Protein AF-A0A8A1LE94-F1 (afdb_monomer_lite)

Secondary structure (DSSP, 8-state):
-------PPPP--HHHHHHHHHHHSEEEE-S--HHHHHHHHHHHHHHT-EEEEETTTTEEEEE---HHHHHHHHHHHHHHHHHHHHHT--TTTEEEESSPPB----GGGTT-EE--SEEEEETT-SS-SEEEEEESSS-HHHHHHHHHHHHHHTTTSS-EEEEEEEPPPPTT-SS---EEEEEEETT--EEEEE----

Foldseek 3Di:
DDDDDDPDPDQPPVVVVVVCCVVPQKDKDFPDDPVNVVVVVVVCVVQVWWWKADPVRRMIMIGDDDPVLVVVQVVVQVVVVVVCVVVVDDCQQKHKDAQDWDQQFDDNRHRITGTASMFMCGHNDPGGQEGEHEDEPDDVVVLVVVQCCVCVGNVRSHQKYKYWYFYDDDPPDPDRQFIKIWIDGSVGIDTDTDGDDD

Radius of gyration: 18.94 Å; chains: 1; bounding box: 47×60×53 Å

Organism: Ajellomyces capsulatus (strain H88) (NCBI:txid544711)

Sequence (198 aa):
MMSSTSENPSPINIKQLMDLLHKEKIVKYHNISESTVKEFLELSDCKNLKLSYNPQTKTVKIVIPTWIHSGCLNWIQDWIAGFRGLEQWNQRTISAAGEGELKVFAGEYANRIVMPDCAIFVSTLEYPTIAMEIAYTETYEDLKKHARLLLEGTAGMISIAILVKIVPLRSDESHIQSAVTGVLPINGLSTILIQFTN

pLDDT: mean 79.53, std 15.89, range [29.66, 93.94]

Structure (mmCIF, N/CA/C/O backbone):
data_AF-A0A8A1LE94-F1
#
_entry.id   AF-A0A8A1LE94-F1
#
loop_
_atom_site.group_PDB
_atom_site.id
_atom_site.type_symbol
_atom_site.label_atom_id
_atom_site.label_alt_id
_atom_site.label_comp_id
_atom_site.label_asym_id
_atom_site.label_entity_id
_atom_site.label_seq_id
_atom_site.pdbx_PDB_ins_code
_atom_site.Cartn_x
_atom_site.Cartn_y
_atom_site.Cartn_z
_atom_site.occupancy
_atom_site.B_iso_or_equiv
_atom_site.auth_seq_id
_atom_site.auth_comp_id
_atom_site.auth_asym_id
_atom_site.auth_atom_id
_atom_site.pdbx_PDB_model_num
ATOM 1 N N . MET A 1 1 ? -24.784 28.502 33.594 1.00 40.09 1 MET A N 1
ATOM 2 C CA . MET A 1 1 ? -23.903 28.270 32.432 1.00 40.09 1 MET A CA 1
ATOM 3 C C . MET A 1 1 ? -22.681 27.530 32.935 1.00 40.09 1 MET A C 1
ATOM 5 O O . MET A 1 1 ? -21.833 28.143 33.566 1.00 40.09 1 MET A O 1
ATOM 9 N N . MET A 1 2 ? -22.656 26.209 32.771 1.00 29.66 2 MET A N 1
ATOM 10 C CA . MET A 1 2 ? -21.511 25.378 33.131 1.00 29.66 2 MET A CA 1
ATOM 11 C C . MET A 1 2 ? -20.923 24.806 31.849 1.00 29.66 2 MET A C 1
ATOM 13 O O . MET A 1 2 ? -21.636 24.237 31.028 1.00 29.66 2 MET A O 1
ATOM 17 N N . SER A 1 3 ? -19.632 25.077 31.698 1.00 34.66 3 SER A N 1
ATOM 18 C CA . SER A 1 3 ? -18.739 24.651 30.632 1.00 34.66 3 SER A CA 1
ATOM 19 C C . SER A 1 3 ? -18.849 23.146 30.386 1.00 34.66 3 SER A C 1
ATOM 21 O O . SER A 1 3 ? -18.536 22.351 31.270 1.00 34.66 3 SER A O 1
ATOM 23 N N . SER A 1 4 ? -19.291 22.761 29.188 1.00 33.06 4 SER A N 1
ATOM 24 C CA . SER A 1 4 ? -19.126 21.405 28.674 1.00 33.06 4 SER A CA 1
ATOM 25 C C . SER A 1 4 ? -17.687 21.270 28.186 1.00 33.06 4 SER A C 1
ATOM 27 O O . SER A 1 4 ? -17.338 21.729 27.096 1.00 33.06 4 SER A O 1
ATOM 29 N N . THR A 1 5 ? -16.840 20.679 29.020 1.00 36.44 5 THR A N 1
ATOM 30 C CA . THR A 1 5 ? -15.497 20.256 28.634 1.00 36.44 5 THR A CA 1
ATOM 31 C C . THR A 1 5 ? -15.598 19.271 27.477 1.00 36.44 5 THR A C 1
ATOM 33 O O . THR A 1 5 ? -16.076 18.152 27.634 1.00 36.44 5 THR A O 1
ATOM 36 N N . SER A 1 6 ? -15.161 19.738 26.311 1.00 37.56 6 SER A N 1
ATOM 37 C CA . SER A 1 6 ? -14.775 18.934 25.159 1.00 37.56 6 SER A CA 1
ATOM 38 C C . SER A 1 6 ? -13.757 17.892 25.615 1.00 37.56 6 SER A C 1
ATOM 40 O O . SER A 1 6 ? -12.598 18.228 25.865 1.00 37.56 6 SER A O 1
ATOM 42 N N . GLU A 1 7 ? -14.190 16.642 25.751 1.00 35.62 7 GLU A N 1
ATOM 43 C CA . GLU A 1 7 ? -13.292 15.499 25.868 1.00 35.62 7 GLU A CA 1
ATOM 44 C C . GLU A 1 7 ? -12.499 15.388 24.561 1.00 35.62 7 GLU A C 1
ATOM 46 O O . GLU A 1 7 ? -12.948 14.816 23.570 1.00 35.62 7 GLU A O 1
ATOM 51 N N . ASN A 1 8 ? -11.312 15.995 24.547 1.00 34.53 8 ASN A N 1
ATOM 52 C CA . ASN A 1 8 ? -10.282 15.639 23.585 1.00 34.53 8 ASN A CA 1
ATOM 53 C C . ASN A 1 8 ? -10.009 14.134 23.738 1.00 34.53 8 ASN A C 1
ATOM 55 O O . ASN A 1 8 ? -9.761 13.693 24.867 1.00 34.53 8 ASN A O 1
ATOM 59 N N . PRO A 1 9 ? -10.023 13.339 22.653 1.00 41.38 9 PRO A N 1
ATOM 60 C CA . PRO A 1 9 ? -9.585 11.957 22.728 1.00 41.38 9 PRO A CA 1
ATOM 61 C C . PRO A 1 9 ? -8.153 11.931 23.264 1.00 41.38 9 PRO A C 1
ATOM 63 O O . PRO A 1 9 ? -7.288 12.667 22.790 1.00 41.38 9 PRO A O 1
ATOM 66 N N . SER A 1 10 ? -7.941 11.120 24.297 1.00 43.44 10 SER A N 1
ATOM 67 C CA . SER A 1 10 ? -6.645 10.874 24.933 1.00 43.44 10 SER A CA 1
ATOM 68 C C . SER A 1 10 ? -5.556 10.579 23.884 1.00 43.44 10 SER A C 1
ATOM 70 O O . SER A 1 10 ? -5.869 9.913 22.892 1.00 43.44 10 SER A O 1
ATOM 72 N N . PRO A 1 11 ? -4.296 11.025 24.081 1.00 55.31 11 PRO A N 1
ATOM 73 C CA . PRO A 1 11 ? -3.197 10.653 23.196 1.00 55.31 11 PRO A CA 1
ATOM 74 C C . PRO A 1 11 ? -3.141 9.131 23.094 1.00 55.31 11 PRO A C 1
ATOM 76 O O . PRO A 1 11 ? -3.187 8.431 24.110 1.00 55.31 11 PRO A O 1
ATOM 79 N N . ILE A 1 12 ? -3.095 8.625 21.861 1.00 64.06 12 ILE A N 1
ATOM 80 C CA . ILE A 1 12 ? -3.060 7.196 21.551 1.00 64.06 12 ILE A CA 1
ATOM 81 C C . ILE A 1 12 ? -2.054 6.512 22.479 1.00 64.06 12 ILE A C 1
ATOM 83 O O . ILE A 1 12 ? -0.852 6.781 22.437 1.00 64.06 12 ILE A O 1
ATOM 87 N N . ASN A 1 13 ? -2.530 5.594 23.318 1.00 76.12 13 ASN A N 1
ATOM 88 C CA . ASN A 1 13 ? -1.639 4.767 24.111 1.00 76.12 13 ASN A CA 1
ATOM 89 C C . ASN A 1 13 ? -0.949 3.779 23.162 1.00 76.12 13 ASN A C 1
ATOM 91 O O . ASN A 1 13 ? -1.477 2.706 22.870 1.00 76.12 13 ASN A O 1
ATOM 95 N N . ILE A 1 14 ? 0.233 4.158 22.667 1.00 75.31 14 ILE A N 1
ATOM 96 C CA . ILE A 1 14 ? 1.043 3.366 21.729 1.00 75.31 14 ILE A CA 1
ATOM 97 C C . ILE A 1 14 ? 1.201 1.930 22.233 1.00 75.31 14 ILE A C 1
ATOM 99 O O . ILE A 1 14 ? 1.133 0.994 21.444 1.00 75.31 14 ILE A O 1
ATOM 103 N N . LYS A 1 15 ? 1.347 1.730 23.549 1.00 80.06 15 LYS A N 1
ATOM 104 C CA . LYS A 1 15 ? 1.449 0.392 24.137 1.00 80.06 15 LYS A CA 1
ATOM 105 C C . LYS A 1 15 ? 0.174 -0.421 23.910 1.00 80.06 15 LYS A C 1
ATOM 107 O O . LYS A 1 15 ? 0.271 -1.553 23.462 1.00 80.06 15 LYS A O 1
ATOM 112 N N . GLN A 1 16 ? -1.005 0.160 24.138 1.00 82.94 16 GLN A N 1
ATOM 113 C CA . GLN A 1 16 ? -2.280 -0.514 23.862 1.00 82.94 16 GLN A CA 1
ATOM 114 C C . GLN A 1 16 ? -2.454 -0.831 22.375 1.00 82.94 16 GLN A C 1
ATOM 116 O O . GLN A 1 16 ? -2.879 -1.933 22.042 1.00 82.94 16 GLN A O 1
ATOM 121 N N . LEU A 1 17 ? -2.103 0.101 21.482 1.00 82.69 17 LEU A N 1
ATOM 122 C CA . LEU A 1 17 ? -2.150 -0.147 20.039 1.00 82.69 17 LEU A CA 1
ATOM 123 C C . LEU A 1 17 ? -1.222 -1.301 19.648 1.00 82.69 17 LEU A C 1
ATOM 125 O O . LEU A 1 17 ? -1.643 -2.211 18.940 1.00 82.69 17 LEU A O 1
ATOM 129 N N . MET A 1 18 ? 0.022 -1.294 20.128 1.00 83.62 18 MET A N 1
ATOM 130 C CA . MET A 1 18 ? 0.962 -2.377 19.850 1.00 83.62 18 MET A CA 1
ATOM 131 C C . MET A 1 18 ? 0.467 -3.698 20.443 1.00 83.62 18 MET A C 1
ATOM 133 O O . MET A 1 18 ? 0.522 -4.710 19.755 1.00 83.62 18 MET A O 1
ATOM 137 N N . ASP A 1 19 ? -0.065 -3.715 21.665 1.00 84.38 19 ASP A N 1
ATOM 138 C CA . ASP A 1 19 ? -0.629 -4.921 22.286 1.00 84.38 19 ASP A CA 1
ATOM 139 C C . ASP A 1 19 ? -1.803 -5.489 21.468 1.00 84.38 19 ASP A C 1
ATOM 141 O O . ASP A 1 19 ? -1.924 -6.706 21.320 1.00 84.38 19 ASP A O 1
ATOM 145 N N . LEU A 1 20 ? -2.657 -4.622 20.911 1.00 81.38 20 LEU A N 1
ATOM 146 C CA . LEU A 1 20 ? -3.747 -5.017 20.014 1.00 81.38 20 LEU A CA 1
ATOM 147 C C . LEU A 1 20 ? -3.214 -5.551 18.690 1.00 81.38 20 LEU A C 1
ATOM 149 O O . LEU A 1 20 ? -3.620 -6.625 18.256 1.00 81.38 20 LEU A O 1
ATOM 153 N N . LEU A 1 21 ? -2.265 -4.855 18.069 1.00 80.38 21 LEU A N 1
ATOM 154 C CA . LEU A 1 21 ? -1.684 -5.283 16.803 1.00 80.38 21 LEU A CA 1
ATOM 155 C C . LEU A 1 21 ? -0.940 -6.623 16.930 1.00 80.38 21 LEU A C 1
ATOM 157 O O . LEU A 1 21 ? -1.035 -7.450 16.028 1.00 80.38 21 LEU A O 1
ATOM 161 N N . HIS A 1 22 ? -0.268 -6.896 18.053 1.00 80.00 22 HIS A N 1
ATOM 162 C CA . HIS A 1 22 ? 0.343 -8.209 18.301 1.00 80.00 22 HIS A CA 1
ATOM 163 C C . HIS A 1 22 ? -0.696 -9.337 18.394 1.00 80.00 22 HIS A C 1
ATOM 165 O O . HIS A 1 22 ? -0.392 -10.476 18.041 1.00 80.00 22 HIS A O 1
ATOM 171 N N . LYS A 1 23 ? -1.913 -9.037 18.862 1.00 75.38 23 LYS A N 1
ATOM 172 C CA . LYS A 1 23 ? -3.002 -10.016 18.988 1.00 75.38 23 LYS A CA 1
ATOM 173 C C . LYS A 1 23 ? -3.781 -10.194 17.688 1.00 75.38 23 LYS A C 1
ATOM 175 O O . LYS A 1 23 ? -4.071 -11.320 17.299 1.00 75.38 23 LYS A O 1
ATOM 180 N N . GLU A 1 24 ? -4.122 -9.092 17.029 1.00 70.69 24 GLU A N 1
ATOM 181 C CA . GLU A 1 24 ? -5.103 -9.060 15.940 1.00 70.69 24 GLU A CA 1
ATOM 182 C C . GLU A 1 24 ? -4.468 -8.894 14.554 1.00 70.69 24 GLU A C 1
ATOM 184 O O . GLU A 1 24 ? -5.140 -9.126 13.550 1.00 70.69 24 GLU A O 1
ATOM 189 N N . LYS A 1 25 ? -3.181 -8.519 14.473 1.00 79.69 25 LYS A N 1
ATOM 190 C CA . LYS A 1 25 ? -2.407 -8.164 13.258 1.00 79.69 25 LYS A CA 1
ATOM 191 C C . LYS A 1 25 ? -2.941 -6.965 12.468 1.00 79.69 25 LYS A C 1
ATOM 193 O O . LYS A 1 25 ? -2.163 -6.266 11.824 1.00 79.69 25 LYS A O 1
ATOM 198 N N . ILE A 1 26 ? -4.244 -6.716 12.530 1.00 84.31 26 ILE A N 1
ATOM 199 C CA . ILE A 1 26 ? -4.969 -5.652 11.848 1.00 84.31 26 ILE A CA 1
ATOM 200 C C . ILE A 1 26 ? -5.872 -4.979 12.874 1.00 84.31 26 ILE A C 1
ATOM 202 O O . ILE A 1 26 ? -6.734 -5.629 13.453 1.00 84.31 26 ILE A O 1
ATOM 206 N N . VAL A 1 27 ? -5.732 -3.667 13.036 1.00 87.75 27 VAL A N 1
ATOM 207 C CA . VAL A 1 27 ? -6.606 -2.864 13.896 1.00 87.75 27 VAL A CA 1
ATOM 208 C C . VAL A 1 27 ? -7.300 -1.803 13.048 1.00 87.75 27 VAL A C 1
ATOM 210 O O . VAL A 1 27 ? -6.687 -1.174 12.182 1.00 87.75 27 VAL A O 1
ATOM 213 N N . LYS A 1 28 ? -8.604 -1.613 13.275 1.00 90.44 28 LYS A N 1
ATOM 214 C CA . LYS A 1 28 ? -9.414 -0.594 12.598 1.00 90.44 28 LYS A CA 1
ATOM 215 C C . LYS A 1 28 ? -10.020 0.367 13.608 1.00 90.44 28 LYS A C 1
ATOM 217 O O . LYS A 1 28 ? -10.763 -0.045 14.494 1.00 90.44 28 LYS A O 1
ATOM 222 N N . TYR A 1 29 ? -9.764 1.649 13.405 1.00 89.38 29 TYR A N 1
ATOM 223 C CA . TYR A 1 29 ? -10.352 2.736 14.171 1.00 89.38 29 TYR A CA 1
ATOM 224 C C . TYR A 1 29 ? -11.359 3.503 13.320 1.00 89.38 29 TYR A C 1
ATOM 226 O O . TYR A 1 29 ? -11.137 3.710 12.128 1.00 89.38 29 TYR A O 1
ATOM 234 N N . HIS A 1 30 ? -12.449 3.949 13.940 1.00 91.31 30 HIS A N 1
ATOM 235 C CA . HIS A 1 30 ? -13.518 4.709 13.291 1.00 91.31 30 HIS A CA 1
ATOM 236 C C . HIS A 1 30 ? -13.682 6.066 13.974 1.00 91.31 30 HIS A C 1
ATOM 238 O O . HIS A 1 30 ? -13.351 6.206 15.149 1.00 91.31 30 HIS A O 1
ATOM 244 N N . ASN A 1 31 ? -14.240 7.040 13.250 1.00 90.06 31 ASN A N 1
ATOM 245 C CA . ASN A 1 31 ? -14.498 8.395 13.746 1.00 90.06 31 ASN A CA 1
ATOM 246 C C . ASN A 1 31 ? -13.245 9.109 14.287 1.00 90.06 31 ASN A C 1
ATOM 248 O O . ASN A 1 31 ? -13.330 9.889 15.232 1.00 90.06 31 ASN A O 1
ATOM 252 N N . ILE A 1 32 ? -12.088 8.850 13.677 1.00 88.00 32 ILE A N 1
ATOM 253 C CA . ILE A 1 32 ? -10.807 9.441 14.076 1.00 88.00 32 ILE A CA 1
ATOM 254 C C . ILE A 1 32 ? -10.664 10.861 13.505 1.00 88.00 32 ILE A C 1
ATOM 256 O O . ILE A 1 32 ? -11.117 11.139 12.392 1.00 88.00 32 ILE A O 1
ATOM 260 N N . SER A 1 33 ? -10.059 11.773 14.273 1.00 88.31 33 SER A N 1
ATOM 261 C CA . SER A 1 33 ? -9.741 13.134 13.823 1.00 88.31 33 SER A CA 1
ATOM 262 C C . SER A 1 33 ? -8.478 13.161 12.957 1.00 88.31 33 SER A C 1
ATOM 264 O O . SER A 1 33 ? -7.600 12.313 13.083 1.00 88.31 33 SER A O 1
ATOM 266 N N . GLU A 1 34 ? -8.337 14.178 12.108 1.00 86.25 34 GLU A N 1
ATOM 267 C CA . GLU A 1 34 ? -7.161 14.326 11.235 1.00 86.25 34 GLU A CA 1
ATOM 268 C C . GLU A 1 34 ? -5.844 14.470 12.015 1.00 86.25 34 GLU A C 1
ATOM 270 O O . GLU A 1 34 ? -4.814 13.957 11.581 1.00 86.25 34 GLU A O 1
ATOM 275 N N . SER A 1 35 ? -5.871 15.105 13.192 1.00 87.50 35 SER A N 1
ATOM 276 C CA . SER A 1 35 ? -4.697 15.205 14.070 1.00 87.50 35 SER A CA 1
ATOM 277 C C . SER A 1 35 ? -4.215 13.828 14.527 1.00 87.50 35 SER A C 1
ATOM 279 O O . SER A 1 35 ? -3.028 13.532 14.460 1.00 87.50 35 SER A O 1
ATOM 281 N N . THR A 1 36 ? -5.144 12.955 14.911 1.00 87.75 36 THR A N 1
ATOM 282 C CA . THR A 1 36 ? -4.850 11.583 15.332 1.00 87.75 36 THR A CA 1
ATOM 283 C C . THR A 1 36 ? -4.405 10.714 14.153 1.00 87.75 36 THR A C 1
ATOM 285 O O . THR A 1 36 ? -3.550 9.850 14.322 1.00 87.75 36 THR A O 1
ATOM 288 N N . VAL A 1 37 ? -4.915 10.957 12.937 1.00 89.25 37 VAL A N 1
ATOM 289 C CA . VAL A 1 37 ? -4.375 10.317 11.722 1.00 89.25 37 VAL A CA 1
ATOM 290 C C . VAL A 1 37 ? -2.904 10.676 11.550 1.00 89.25 37 VAL A C 1
ATOM 292 O O . VAL A 1 37 ? -2.099 9.783 11.321 1.00 89.25 37 VAL A O 1
ATOM 295 N N . LYS A 1 38 ? -2.541 11.955 11.701 1.00 89.25 38 LYS A N 1
ATOM 296 C CA . LYS A 1 38 ? -1.148 12.398 11.583 1.00 89.25 38 LYS A CA 1
ATOM 297 C C . LYS A 1 38 ? -0.239 11.716 12.611 1.00 89.25 38 LYS A C 1
ATOM 299 O O . LYS A 1 38 ? 0.824 11.234 12.239 1.00 89.25 38 LYS A O 1
ATOM 304 N N . GLU A 1 39 ? -0.685 11.604 13.861 1.00 89.44 39 GLU A N 1
ATOM 305 C CA . GLU A 1 39 ? 0.037 10.855 14.901 1.00 89.44 39 GLU A CA 1
ATOM 306 C C . GLU A 1 39 ? 0.227 9.377 14.522 1.00 89.44 39 GLU A C 1
ATOM 308 O O . GLU A 1 39 ? 1.300 8.812 14.728 1.00 89.44 39 GLU A O 1
ATOM 313 N N . PHE A 1 40 ? -0.790 8.740 13.930 1.00 89.88 40 PHE A N 1
ATOM 314 C CA . PHE A 1 40 ? -0.657 7.367 13.443 1.00 89.88 40 PHE A CA 1
ATOM 315 C C . PHE A 1 40 ? 0.304 7.237 12.257 1.00 89.88 40 PHE A C 1
ATOM 317 O O . PHE A 1 40 ? 0.988 6.220 12.192 1.00 89.88 40 PHE A O 1
ATOM 324 N N . LEU A 1 41 ? 0.379 8.226 11.358 1.00 87.81 41 LEU A N 1
ATOM 325 C CA . LEU A 1 41 ? 1.345 8.231 10.248 1.00 87.81 41 LEU A CA 1
ATOM 326 C C . LEU A 1 41 ? 2.787 8.310 10.765 1.00 87.81 41 LEU A C 1
ATOM 328 O O . LEU A 1 41 ? 3.636 7.499 10.403 1.00 87.81 41 LEU A O 1
ATOM 332 N N . GLU A 1 42 ? 3.043 9.230 11.698 1.00 87.69 42 GLU A N 1
ATOM 333 C CA . GLU A 1 42 ? 4.353 9.356 12.347 1.00 87.69 42 GLU A CA 1
ATOM 334 C C . GLU A 1 42 ? 4.740 8.054 13.072 1.00 87.69 42 GLU A C 1
ATOM 336 O O . GLU A 1 42 ? 5.899 7.626 13.059 1.00 87.69 42 GLU A O 1
ATOM 341 N N . LEU A 1 43 ? 3.757 7.376 13.675 1.00 85.56 43 LEU A N 1
ATOM 342 C CA . LEU A 1 43 ? 3.968 6.083 14.313 1.00 85.56 43 LEU A CA 1
ATOM 343 C C . LEU A 1 43 ? 4.231 4.960 13.301 1.00 85.56 43 LEU A C 1
ATOM 345 O O . LEU A 1 43 ? 5.080 4.110 13.581 1.00 85.56 43 LEU A O 1
ATOM 349 N N . SER A 1 44 ? 3.522 4.925 12.165 1.00 85.38 44 SER A N 1
ATOM 350 C CA . SER A 1 44 ? 3.735 3.901 11.138 1.00 85.38 44 SER A CA 1
ATOM 351 C C . SER A 1 44 ? 5.143 3.945 10.577 1.00 85.38 44 SER A C 1
ATOM 353 O O . SER A 1 44 ? 5.773 2.891 10.499 1.00 85.38 44 SER A O 1
ATOM 355 N N . ASP A 1 45 ? 5.674 5.141 10.328 1.00 80.69 45 ASP A N 1
ATOM 356 C CA . ASP A 1 45 ? 7.048 5.322 9.856 1.00 80.69 45 ASP A CA 1
ATOM 357 C C . ASP A 1 45 ? 8.063 4.794 10.882 1.00 80.69 45 ASP A C 1
ATOM 359 O O . ASP A 1 45 ? 9.007 4.081 10.546 1.00 80.69 45 ASP A O 1
ATOM 363 N N . CYS A 1 46 ? 7.846 5.074 12.172 1.00 81.94 46 CYS A N 1
ATOM 364 C CA . CYS A 1 46 ? 8.754 4.642 13.239 1.00 81.94 46 CYS A CA 1
ATOM 365 C C . CYS A 1 46 ? 8.677 3.141 13.564 1.00 81.94 46 CYS A C 1
ATOM 367 O O . CYS A 1 46 ? 9.581 2.604 14.214 1.00 81.94 46 CYS A O 1
ATOM 369 N N . LYS A 1 47 ? 7.567 2.474 13.227 1.00 82.00 47 LYS A N 1
ATOM 370 C CA . LYS A 1 47 ? 7.277 1.086 13.626 1.00 82.00 47 LYS A CA 1
ATOM 371 C C . LYS A 1 47 ? 7.127 0.124 12.449 1.00 82.00 47 LYS A C 1
ATOM 373 O O . LYS A 1 47 ? 6.835 -1.043 12.703 1.00 82.00 47 LYS A O 1
ATOM 378 N N . ASN A 1 48 ? 7.363 0.587 11.219 1.00 79.94 48 ASN A N 1
ATOM 379 C CA . ASN A 1 48 ? 7.172 -0.180 9.988 1.00 79.94 48 ASN A CA 1
ATOM 380 C C . ASN A 1 48 ? 5.763 -0.799 9.939 1.00 79.94 48 ASN A C 1
ATOM 382 O O . ASN A 1 48 ? 5.601 -2.021 9.891 1.00 79.94 48 ASN A O 1
ATOM 386 N N . LEU A 1 49 ? 4.742 0.050 10.100 1.00 86.56 49 LEU A N 1
ATOM 387 C CA . LEU A 1 49 ? 3.335 -0.351 10.041 1.00 86.56 49 LEU A CA 1
ATOM 388 C C . LEU A 1 49 ? 2.731 0.094 8.715 1.00 86.56 49 LEU A C 1
ATOM 390 O O . LEU A 1 49 ? 2.927 1.228 8.295 1.00 86.56 49 LEU A O 1
ATOM 394 N N . LYS A 1 50 ? 1.881 -0.743 8.120 1.00 88.12 50 LYS A N 1
ATOM 395 C CA . LYS A 1 50 ? 1.094 -0.344 6.951 1.00 88.12 50 LYS A CA 1
ATOM 396 C C . LYS A 1 50 ? -0.176 0.359 7.417 1.00 88.12 50 LYS A C 1
ATOM 398 O O . LYS A 1 50 ? -0.980 -0.219 8.156 1.00 88.12 50 LYS A O 1
ATOM 403 N N . LEU A 1 51 ? -0.383 1.589 6.960 1.00 91.31 51 LEU A N 1
ATOM 404 C CA . LEU A 1 51 ? -1.545 2.408 7.291 1.00 91.31 51 LEU A CA 1
ATOM 405 C C . LEU A 1 51 ? -2.368 2.729 6.040 1.00 91.31 51 LEU A C 1
ATOM 407 O O . LEU A 1 51 ? -1.855 2.988 4.954 1.00 91.31 51 LEU A O 1
ATOM 411 N N . SER A 1 52 ? -3.689 2.721 6.202 1.00 92.00 52 SER A N 1
ATOM 412 C CA . SER A 1 52 ? -4.609 3.320 5.234 1.00 92.00 52 SER A CA 1
ATOM 413 C C . SER A 1 52 ? -5.663 4.168 5.938 1.00 92.00 52 SER A C 1
ATOM 415 O O . SER A 1 52 ? -6.165 3.794 7.002 1.00 92.00 52 SER A O 1
ATOM 417 N N . TYR A 1 53 ? -5.991 5.313 5.346 1.00 93.94 53 TYR A N 1
ATOM 418 C CA . TYR A 1 53 ? -6.968 6.257 5.875 1.00 93.94 53 TYR A CA 1
ATOM 419 C C . TYR A 1 53 ? -8.031 6.586 4.832 1.00 93.94 53 TYR A C 1
ATOM 421 O O . TYR A 1 53 ? -7.724 6.945 3.693 1.00 93.94 53 TYR A O 1
ATOM 429 N N . ASN A 1 54 ? -9.293 6.489 5.253 1.00 93.19 54 ASN A N 1
ATOM 430 C CA . ASN A 1 54 ? -10.443 6.963 4.502 1.00 93.19 54 ASN A CA 1
ATOM 431 C C . ASN A 1 54 ? -11.078 8.172 5.217 1.00 93.19 54 ASN A C 1
ATOM 433 O O . ASN A 1 54 ? -11.726 7.977 6.251 1.00 93.19 54 ASN A O 1
ATOM 437 N N . PRO A 1 55 ? -10.953 9.394 4.668 1.00 90.31 55 PRO A N 1
ATOM 438 C CA . PRO A 1 55 ? -11.484 10.608 5.285 1.00 90.31 55 PRO A CA 1
ATOM 439 C C . PRO A 1 55 ? -13.011 10.676 5.282 1.00 90.31 55 PRO A C 1
ATOM 441 O O . PRO A 1 55 ? -13.599 11.211 6.219 1.00 90.31 55 PRO A O 1
ATOM 444 N N . GLN A 1 56 ? -13.675 10.087 4.283 1.00 90.25 56 GLN A N 1
ATOM 445 C CA . GLN A 1 56 ? -15.139 10.107 4.186 1.00 90.25 56 GLN A CA 1
ATOM 446 C C . GLN A 1 56 ? -15.786 9.333 5.334 1.00 90.25 56 GLN A C 1
ATOM 448 O O . GLN A 1 56 ? -16.781 9.769 5.906 1.00 90.25 56 GLN A O 1
ATOM 453 N N . THR A 1 57 ? -15.197 8.190 5.689 1.00 91.31 57 THR A N 1
ATOM 454 C CA . THR A 1 57 ? -15.673 7.338 6.785 1.00 91.31 57 THR A CA 1
ATOM 455 C C . THR A 1 57 ? -14.898 7.562 8.082 1.00 91.31 57 THR A C 1
ATOM 457 O O . THR A 1 57 ? -15.125 6.850 9.061 1.00 91.31 57 THR A O 1
ATOM 460 N N . LYS A 1 58 ? -13.943 8.505 8.094 1.00 91.56 58 LYS A N 1
ATOM 461 C CA . LYS A 1 58 ? -13.015 8.772 9.207 1.00 91.56 58 LYS A CA 1
ATOM 462 C C . LYS A 1 58 ? -12.411 7.490 9.786 1.00 91.56 58 LYS A C 1
ATOM 464 O O . LYS A 1 58 ? -12.373 7.289 11.001 1.00 91.56 58 LYS A O 1
ATOM 469 N N . THR A 1 59 ? -12.030 6.572 8.900 1.00 93.31 59 THR A N 1
ATOM 470 C CA . THR A 1 59 ? -11.580 5.227 9.268 1.00 93.31 59 THR A CA 1
ATOM 471 C C . THR A 1 59 ? -10.094 5.082 9.000 1.00 93.31 59 THR A C 1
ATOM 473 O O . THR A 1 59 ? -9.648 5.323 7.879 1.00 93.31 59 THR A O 1
ATOM 476 N N . VAL A 1 60 ? -9.349 4.639 10.009 1.00 92.75 60 VAL A N 1
ATOM 477 C CA . VAL A 1 60 ? -7.937 4.262 9.891 1.00 92.75 60 VAL A CA 1
ATOM 478 C C . VAL A 1 60 ? -7.831 2.750 10.037 1.00 92.75 60 VAL A C 1
ATOM 480 O O . VAL A 1 60 ? -8.387 2.173 10.971 1.00 92.75 60 VAL A O 1
ATOM 483 N N . LYS A 1 61 ? -7.107 2.102 9.127 1.00 91.81 61 LYS A N 1
ATOM 484 C CA . LYS A 1 61 ? -6.706 0.696 9.239 1.00 91.81 61 LYS A CA 1
ATOM 485 C C . LYS A 1 61 ? -5.188 0.645 9.365 1.00 91.81 61 LYS A C 1
ATOM 487 O O . LYS A 1 61 ? -4.498 1.146 8.481 1.00 91.81 61 LYS A O 1
ATOM 492 N N . ILE A 1 62 ? -4.709 0.013 10.431 1.00 90.06 62 ILE A N 1
ATOM 493 C CA . ILE A 1 62 ? -3.289 -0.205 10.721 1.00 90.06 62 ILE A CA 1
ATOM 494 C C . ILE A 1 62 ? -3.029 -1.708 10.685 1.00 90.06 62 ILE A C 1
ATOM 496 O O . ILE A 1 62 ? -3.805 -2.489 11.239 1.00 90.06 62 ILE A O 1
ATOM 500 N N . VAL A 1 63 ? -1.957 -2.111 10.016 1.00 85.88 63 VAL A N 1
ATOM 501 C CA . VAL A 1 63 ? -1.565 -3.508 9.834 1.00 85.88 63 VAL A CA 1
ATOM 502 C C . VAL A 1 63 ? -0.108 -3.660 10.252 1.00 85.88 63 VAL A C 1
ATOM 504 O O . VAL A 1 63 ? 0.725 -2.858 9.834 1.00 85.88 63 VAL A O 1
ATOM 507 N N . ILE A 1 64 ? 0.204 -4.686 11.050 1.00 84.25 64 ILE A N 1
ATOM 508 C CA . ILE A 1 64 ? 1.589 -5.152 11.203 1.00 84.25 64 ILE A CA 1
ATOM 509 C C . ILE A 1 64 ? 1.936 -5.963 9.952 1.00 84.25 64 ILE A C 1
ATOM 511 O O . ILE A 1 64 ? 1.334 -7.025 9.746 1.00 84.25 64 ILE A O 1
ATOM 515 N N . PRO A 1 65 ? 2.900 -5.515 9.129 1.00 78.62 65 PRO A N 1
ATOM 516 C CA . PRO A 1 65 ? 3.386 -6.305 8.013 1.00 78.62 65 PRO A CA 1
ATOM 517 C C . PRO A 1 65 ? 3.966 -7.622 8.531 1.00 78.62 65 PRO A C 1
ATOM 519 O O . PRO A 1 65 ? 4.723 -7.666 9.502 1.00 78.62 65 PRO A O 1
ATOM 522 N N . THR A 1 66 ? 3.602 -8.732 7.896 1.00 77.69 66 THR A N 1
ATOM 523 C CA . THR A 1 66 ? 4.276 -10.010 8.164 1.00 77.69 66 THR A CA 1
ATOM 524 C C . THR A 1 66 ? 5.616 -10.051 7.433 1.00 77.69 66 THR A C 1
ATOM 526 O O . THR A 1 66 ? 5.787 -9.355 6.437 1.00 77.69 66 THR A O 1
ATOM 529 N N . TRP A 1 67 ? 6.521 -10.957 7.817 1.00 76.50 67 TRP A N 1
ATOM 530 C CA . TRP A 1 67 ? 7.788 -11.184 7.095 1.00 76.50 67 TRP A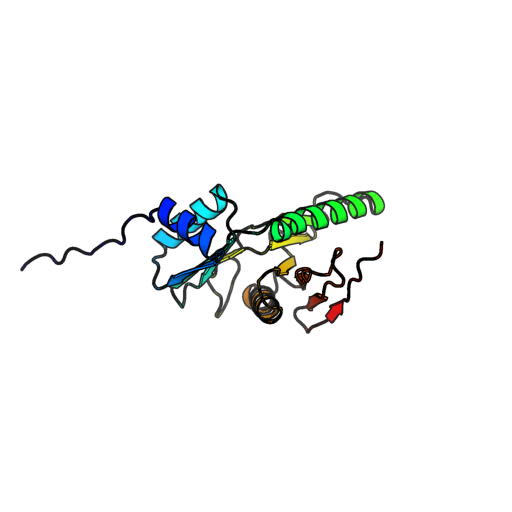 CA 1
ATOM 531 C C . TRP A 1 67 ? 7.600 -11.377 5.577 1.00 76.50 67 TRP A C 1
ATOM 533 O O . TRP A 1 67 ? 8.424 -10.933 4.787 1.00 76.50 67 TRP A O 1
ATOM 543 N N . ILE A 1 68 ? 6.477 -11.976 5.170 1.00 76.56 68 ILE A N 1
ATOM 544 C CA . ILE A 1 68 ? 6.078 -12.126 3.763 1.00 76.56 68 ILE A CA 1
ATOM 545 C C . ILE A 1 68 ? 5.851 -10.780 3.053 1.00 76.56 68 ILE A C 1
ATOM 547 O O . ILE A 1 68 ? 6.261 -10.631 1.906 1.00 76.56 68 ILE A O 1
ATOM 551 N N . HIS A 1 69 ? 5.234 -9.800 3.720 1.00 78.25 69 HIS A N 1
ATOM 552 C CA . HIS A 1 69 ? 5.027 -8.465 3.152 1.00 78.25 69 HIS A CA 1
ATOM 553 C C . HIS A 1 69 ? 6.378 -7.762 2.956 1.00 78.25 69 HIS A C 1
ATOM 555 O O . HIS A 1 69 ? 6.662 -7.274 1.865 1.00 78.25 69 HIS A O 1
ATOM 561 N N . SER A 1 70 ? 7.266 -7.824 3.955 1.00 75.62 70 SER A N 1
ATOM 562 C CA . SER A 1 70 ? 8.610 -7.236 3.865 1.00 75.62 70 SER A CA 1
ATOM 563 C C . SER A 1 70 ? 9.503 -7.926 2.822 1.00 75.62 70 SER A C 1
ATOM 565 O O . SER A 1 70 ? 10.285 -7.268 2.141 1.00 75.62 70 SER A O 1
ATOM 567 N N . GLY A 1 71 ? 9.376 -9.247 2.647 1.00 81.56 71 GLY A N 1
ATOM 568 C CA . GLY A 1 71 ? 10.143 -10.004 1.651 1.00 81.56 71 GLY A CA 1
ATOM 569 C C . GLY A 1 71 ? 9.840 -9.599 0.204 1.00 81.56 71 GLY A C 1
ATOM 570 O O . GLY A 1 71 ? 10.689 -9.749 -0.672 1.00 81.56 71 GLY A O 1
ATOM 571 N N . CYS A 1 72 ? 8.653 -9.042 -0.038 1.00 81.56 72 CYS A N 1
ATOM 572 C CA . CYS A 1 72 ? 8.206 -8.622 -1.359 1.00 81.56 72 CYS A CA 1
ATOM 573 C C . CYS A 1 72 ? 9.054 -7.495 -1.952 1.00 81.56 72 CYS A C 1
ATOM 575 O O . CYS A 1 72 ? 9.443 -7.548 -3.119 1.00 81.56 72 CYS A O 1
ATOM 577 N N . LEU A 1 73 ? 9.361 -6.484 -1.132 1.00 86.31 73 LEU A N 1
ATOM 578 C CA . LEU A 1 73 ? 10.199 -5.366 -1.549 1.00 86.31 73 LEU A CA 1
ATOM 579 C C . LEU A 1 73 ? 11.595 -5.855 -1.934 1.00 86.31 73 LEU A C 1
ATOM 581 O O . LEU A 1 73 ? 12.090 -5.486 -2.996 1.00 86.31 73 LEU A O 1
ATOM 585 N N . ASN A 1 74 ? 12.189 -6.714 -1.102 1.00 87.56 74 ASN A N 1
ATOM 586 C CA . ASN A 1 74 ? 13.510 -7.288 -1.361 1.00 87.56 74 ASN A CA 1
ATOM 587 C C . ASN A 1 74 ? 13.519 -8.053 -2.687 1.00 87.56 74 ASN A C 1
ATOM 589 O O . ASN A 1 74 ? 14.379 -7.816 -3.528 1.00 87.56 74 ASN A O 1
ATOM 593 N N . TRP A 1 75 ? 12.507 -8.895 -2.920 1.00 87.38 75 TRP A N 1
ATOM 594 C CA . TRP A 1 75 ? 12.383 -9.643 -4.169 1.00 87.38 75 TRP A CA 1
ATOM 595 C C . TRP A 1 75 ? 12.337 -8.731 -5.404 1.00 87.38 75 TRP A C 1
ATOM 597 O O . TRP A 1 75 ? 13.062 -8.965 -6.371 1.00 87.38 75 TRP A O 1
ATOM 607 N N . ILE A 1 76 ? 11.533 -7.664 -5.376 1.00 89.69 76 ILE A N 1
ATOM 608 C CA . ILE A 1 76 ? 11.461 -6.717 -6.497 1.00 89.69 76 ILE A CA 1
ATOM 609 C C . ILE A 1 76 ? 12.748 -5.911 -6.653 1.00 89.69 76 ILE A C 1
ATOM 611 O O . ILE A 1 76 ? 13.162 -5.644 -7.780 1.00 89.69 76 ILE A O 1
ATOM 615 N N . GLN A 1 77 ? 13.394 -5.518 -5.557 1.00 90.50 77 GLN A N 1
ATOM 616 C CA . GLN A 1 77 ? 14.663 -4.797 -5.617 1.00 90.50 77 GLN A CA 1
ATOM 617 C C . GLN A 1 77 ? 15.771 -5.657 -6.234 1.00 90.50 77 GLN A C 1
ATOM 619 O O . GLN A 1 77 ? 16.490 -5.161 -7.104 1.00 90.50 77 GLN A O 1
ATOM 624 N N . ASP A 1 78 ? 15.852 -6.938 -5.870 1.00 90.69 78 ASP A N 1
ATOM 625 C CA . ASP A 1 78 ? 16.783 -7.902 -6.465 1.00 90.69 78 ASP A CA 1
ATOM 626 C C . ASP A 1 78 ? 16.487 -8.115 -7.955 1.00 90.69 78 ASP A C 1
ATOM 628 O O . ASP A 1 78 ? 17.388 -8.079 -8.798 1.00 90.69 78 ASP A O 1
ATOM 632 N N . TRP A 1 79 ? 15.206 -8.259 -8.306 1.00 88.62 79 TRP A N 1
ATOM 633 C CA . TRP A 1 79 ? 14.761 -8.393 -9.692 1.00 88.62 79 TRP A CA 1
ATOM 634 C C . TRP A 1 79 ? 15.135 -7.167 -10.542 1.00 88.62 79 TRP A C 1
ATOM 636 O O . TRP A 1 79 ? 15.719 -7.303 -11.620 1.00 88.62 79 TRP A O 1
ATOM 646 N N . ILE A 1 80 ? 14.884 -5.957 -10.031 1.00 90.12 80 ILE A N 1
ATOM 647 C CA . ILE A 1 80 ? 15.274 -4.693 -10.670 1.00 90.12 80 ILE A CA 1
ATOM 648 C C . ILE A 1 80 ? 16.798 -4.587 -10.804 1.00 90.12 80 ILE A C 1
ATOM 650 O O . ILE A 1 80 ? 17.287 -4.134 -11.841 1.00 90.12 80 ILE A O 1
ATOM 654 N N . ALA A 1 81 ? 17.561 -4.989 -9.785 1.00 87.94 81 ALA A N 1
ATOM 655 C CA . ALA A 1 81 ? 19.020 -4.964 -9.830 1.00 87.94 81 ALA A CA 1
ATOM 656 C C . ALA A 1 81 ? 19.567 -5.872 -10.943 1.00 87.94 81 ALA A C 1
ATOM 658 O O . ALA A 1 81 ? 20.445 -5.447 -11.697 1.00 87.94 81 ALA A O 1
ATOM 659 N N . GLY A 1 82 ? 18.993 -7.069 -11.106 1.00 87.12 82 GLY A N 1
ATOM 660 C CA . GLY A 1 82 ? 19.316 -7.975 -12.209 1.00 87.12 82 GLY A CA 1
ATOM 661 C C . GLY A 1 82 ? 19.060 -7.346 -13.582 1.00 87.12 82 GLY A C 1
ATOM 662 O O . GLY A 1 82 ? 19.953 -7.330 -14.429 1.00 87.12 82 GLY A O 1
ATOM 663 N N . PHE A 1 83 ? 17.881 -6.748 -13.783 1.00 82.12 83 PHE A N 1
ATOM 664 C CA . PHE A 1 83 ? 17.540 -6.065 -15.039 1.00 82.12 83 PHE A CA 1
ATOM 665 C C . PHE A 1 83 ? 18.461 -4.888 -15.352 1.00 82.12 83 PHE A C 1
ATOM 667 O O . PHE A 1 83 ? 18.906 -4.740 -16.487 1.00 82.12 83 PHE A O 1
ATOM 674 N N . ARG A 1 84 ? 18.797 -4.069 -14.349 1.00 85.00 84 ARG A N 1
ATOM 675 C CA . ARG A 1 84 ? 19.741 -2.957 -14.530 1.00 85.00 84 ARG A CA 1
ATOM 676 C C . ARG A 1 84 ? 21.112 -3.439 -14.998 1.00 85.00 84 ARG A C 1
ATOM 678 O O . ARG A 1 84 ? 21.720 -2.783 -15.839 1.00 85.00 84 ARG A O 1
ATOM 685 N N . GLY A 1 85 ? 21.576 -4.579 -14.485 1.00 82.06 85 GLY A N 1
ATOM 686 C CA . GLY A 1 85 ? 22.828 -5.197 -14.920 1.00 82.06 85 GLY A CA 1
ATOM 687 C C . GLY A 1 85 ? 22.790 -5.670 -16.376 1.00 82.06 85 GLY A C 1
ATOM 688 O O . GLY A 1 85 ? 23.753 -5.451 -17.106 1.00 82.06 85 GLY A O 1
ATOM 689 N N . LEU A 1 86 ? 21.679 -6.278 -16.803 1.00 82.38 86 LEU A N 1
ATOM 690 C CA . LEU A 1 86 ? 21.513 -6.808 -18.162 1.00 82.38 86 LEU A CA 1
ATOM 691 C C . LEU A 1 86 ? 21.321 -5.705 -19.213 1.00 82.38 86 LEU A C 1
ATOM 693 O O . LEU A 1 86 ? 21.965 -5.730 -20.257 1.00 82.38 86 LEU A O 1
ATOM 697 N N . GLU A 1 87 ? 20.473 -4.719 -18.920 1.00 81.81 87 GLU A N 1
ATOM 698 C CA . GLU A 1 87 ? 20.039 -3.688 -19.875 1.00 81.81 87 GLU A CA 1
ATOM 699 C C . GLU A 1 87 ? 20.844 -2.377 -19.771 1.00 81.81 87 GLU A C 1
ATOM 701 O O . GLU A 1 87 ? 20.540 -1.392 -20.444 1.00 81.81 87 GLU A O 1
ATOM 706 N N . GLN A 1 88 ? 21.856 -2.328 -18.895 1.00 78.94 88 GLN A N 1
ATOM 707 C CA . GLN A 1 88 ? 22.633 -1.118 -18.569 1.00 78.94 88 GLN A CA 1
ATOM 708 C C . GLN A 1 88 ? 21.761 0.069 -18.118 1.00 78.94 88 GLN A C 1
ATOM 710 O O . GLN A 1 88 ? 22.104 1.240 -18.301 1.00 78.94 88 GLN A O 1
ATOM 715 N N . TRP A 1 89 ? 20.607 -0.218 -17.517 1.00 83.06 89 TRP A N 1
ATOM 716 C CA . TRP A 1 89 ? 19.719 0.806 -16.982 1.00 83.06 89 TRP A CA 1
ATOM 717 C C . TRP A 1 89 ? 20.280 1.403 -15.695 1.00 83.06 89 TRP A C 1
ATOM 719 O O . TRP A 1 89 ? 20.825 0.705 -14.839 1.00 83.06 89 TRP A O 1
ATOM 729 N N . ASN A 1 90 ? 20.099 2.710 -15.515 1.00 81.12 90 ASN A N 1
ATOM 730 C CA . ASN A 1 90 ? 20.509 3.376 -14.285 1.00 81.12 90 ASN A CA 1
ATOM 731 C C . ASN A 1 90 ? 19.377 3.368 -13.241 1.00 81.12 90 ASN A C 1
ATOM 733 O O . ASN A 1 90 ? 18.233 2.998 -13.516 1.00 81.12 90 ASN A O 1
ATOM 737 N N . GLN A 1 91 ? 19.688 3.809 -12.020 1.00 77.62 91 GLN A N 1
ATOM 738 C CA . GLN A 1 91 ? 18.733 3.824 -10.907 1.00 77.62 91 GLN A CA 1
ATOM 739 C C . GLN A 1 91 ? 17.489 4.691 -11.162 1.00 77.62 91 GLN A C 1
ATOM 741 O O . GLN A 1 91 ? 16.445 4.435 -10.568 1.00 77.62 91 GLN A O 1
ATOM 746 N N . ARG A 1 92 ? 17.584 5.683 -12.054 1.00 81.81 92 ARG A N 1
ATOM 747 C CA . ARG A 1 92 ? 16.470 6.553 -12.451 1.00 81.81 92 ARG A CA 1
ATOM 748 C C . ARG A 1 92 ? 15.599 5.944 -13.548 1.00 81.81 92 ARG A C 1
ATOM 750 O O . ARG A 1 92 ? 14.558 6.506 -13.848 1.00 81.81 92 ARG A O 1
ATOM 757 N N . THR A 1 93 ? 16.003 4.839 -14.173 1.00 86.50 93 THR A N 1
ATOM 758 C CA . THR A 1 93 ? 15.190 4.176 -15.203 1.00 86.50 93 THR A CA 1
ATOM 759 C C . THR A 1 93 ? 14.054 3.373 -14.584 1.00 86.50 93 THR A C 1
ATOM 761 O O . THR A 1 93 ? 12.936 3.389 -15.087 1.00 86.50 93 THR A O 1
ATOM 764 N N . ILE A 1 94 ? 14.331 2.665 -13.494 1.00 90.00 94 ILE A N 1
ATOM 765 C CA . ILE A 1 94 ? 13.336 1.906 -12.741 1.00 90.00 94 ILE A CA 1
ATOM 766 C C . ILE A 1 94 ? 13.824 1.765 -11.307 1.00 90.00 94 ILE A C 1
ATOM 768 O O . ILE A 1 94 ? 15.006 1.490 -11.117 1.00 90.00 94 ILE A O 1
ATOM 772 N N . SER A 1 95 ? 12.972 1.941 -10.301 1.00 90.75 95 SER A N 1
ATOM 773 C CA . SER A 1 95 ? 13.300 1.714 -8.887 1.00 90.75 95 SER A CA 1
ATOM 774 C C . SER A 1 95 ? 12.082 1.226 -8.101 1.00 90.75 95 SER A C 1
ATOM 776 O O . SER A 1 95 ? 10.965 1.290 -8.604 1.00 90.75 95 SER A O 1
ATOM 778 N N . ALA A 1 96 ? 12.294 0.712 -6.888 1.00 91.50 96 ALA A N 1
ATOM 779 C CA . ALA A 1 96 ? 11.222 0.240 -6.019 1.00 91.50 96 ALA A CA 1
ATOM 780 C C . ALA A 1 96 ? 11.431 0.692 -4.572 1.00 91.50 96 ALA A C 1
ATOM 782 O O . ALA A 1 96 ? 12.555 0.658 -4.061 1.00 91.50 96 ALA A O 1
ATOM 783 N N . ALA A 1 97 ? 10.334 1.068 -3.920 1.00 89.06 97 ALA A N 1
ATOM 784 C CA . ALA A 1 97 ? 10.266 1.428 -2.509 1.00 89.06 97 ALA A CA 1
ATOM 785 C C . ALA A 1 97 ? 9.082 0.709 -1.846 1.00 89.06 97 ALA A C 1
ATOM 787 O O . ALA A 1 97 ? 8.081 0.438 -2.505 1.00 89.06 97 ALA A O 1
ATOM 788 N N . GLY A 1 98 ? 9.195 0.372 -0.564 1.00 82.69 98 GLY A N 1
ATOM 789 C CA . GLY A 1 98 ? 8.096 -0.216 0.210 1.00 82.69 98 GLY A CA 1
ATOM 790 C C . GLY A 1 98 ? 7.409 0.821 1.083 1.00 82.69 98 GLY A C 1
ATOM 791 O O . GLY A 1 98 ? 8.015 1.841 1.405 1.00 82.69 98 GLY A O 1
ATOM 792 N N . GLU A 1 99 ? 6.156 0.538 1.443 1.00 72.56 99 GLU A N 1
ATOM 793 C CA . GLU A 1 99 ? 5.389 1.195 2.518 1.00 72.56 99 GLU A CA 1
ATOM 794 C C . GLU A 1 99 ? 5.296 2.739 2.437 1.00 72.56 99 GLU A C 1
ATOM 796 O O . GLU A 1 99 ? 4.912 3.398 3.396 1.00 72.56 99 GLU A O 1
ATOM 801 N N . GLY A 1 100 ? 5.587 3.337 1.277 1.00 80.75 100 GLY A N 1
ATOM 802 C CA . GLY A 1 100 ? 5.521 4.784 1.068 1.00 80.75 100 GLY A CA 1
ATOM 803 C C . GLY A 1 100 ? 4.088 5.302 0.930 1.00 80.75 100 GLY A C 1
ATOM 804 O O . GLY A 1 100 ? 3.253 4.700 0.259 1.00 80.75 100 GLY A O 1
ATOM 805 N N . GLU A 1 101 ? 3.800 6.454 1.532 1.00 88.75 101 GLU A N 1
ATOM 806 C CA . GLU A 1 101 ? 2.478 7.080 1.474 1.00 88.75 101 GLU A CA 1
ATOM 807 C C . GLU A 1 101 ? 2.113 7.567 0.065 1.00 88.75 101 GLU A C 1
ATOM 809 O O . GLU A 1 101 ? 2.807 8.393 -0.531 1.00 88.75 101 GLU A O 1
ATOM 814 N N . LEU A 1 102 ? 0.944 7.157 -0.431 1.00 89.75 102 LEU A N 1
ATOM 815 C CA . LEU A 1 102 ? 0.315 7.753 -1.605 1.00 89.75 102 LEU A CA 1
ATOM 816 C C . LEU A 1 102 ? -0.803 8.702 -1.183 1.00 89.75 102 LEU A C 1
ATOM 818 O O . LEU A 1 102 ? -1.762 8.300 -0.522 1.00 89.75 102 LEU A O 1
ATOM 822 N N . LYS A 1 103 ? -0.678 9.964 -1.610 1.00 88.06 103 LYS A N 1
ATOM 823 C CA . LYS A 1 103 ? -1.623 11.064 -1.330 1.00 88.06 103 LYS A CA 1
ATOM 824 C C . LYS A 1 103 ? -2.225 11.691 -2.593 1.00 88.06 103 LYS A C 1
ATOM 826 O O . LYS A 1 103 ? -2.884 12.719 -2.519 1.00 88.06 103 LYS A O 1
ATOM 831 N N . VAL A 1 104 ? -2.017 11.073 -3.756 1.00 88.12 104 VAL A N 1
ATOM 832 C CA . VAL A 1 104 ? -2.447 11.583 -5.076 1.00 88.12 104 VAL A CA 1
ATOM 833 C C . VAL A 1 104 ? -3.874 11.187 -5.458 1.00 88.12 104 VAL A C 1
ATOM 835 O O . VAL A 1 104 ? -4.234 11.188 -6.632 1.00 88.12 104 VAL A O 1
ATOM 838 N N . PHE A 1 105 ? -4.690 10.799 -4.481 1.00 91.44 105 PHE A N 1
ATOM 839 C CA . PHE A 1 105 ? -6.033 10.321 -4.763 1.00 91.44 105 PHE A CA 1
ATOM 840 C C . PHE A 1 105 ? -6.977 11.468 -5.144 1.00 91.44 105 PHE A C 1
ATOM 842 O O . PHE A 1 105 ? -6.938 12.540 -4.538 1.00 91.44 105 PHE A O 1
ATOM 849 N N . ALA A 1 106 ? -7.854 11.228 -6.120 1.00 89.75 106 ALA A N 1
ATOM 850 C CA . ALA A 1 106 ? -8.779 12.218 -6.671 1.00 89.75 106 ALA A CA 1
ATOM 851 C C . ALA A 1 106 ? -10.241 11.733 -6.660 1.00 89.75 106 ALA A C 1
ATOM 853 O O . ALA A 1 106 ? -10.540 10.571 -6.380 1.00 89.75 106 ALA A O 1
ATOM 854 N N . GLY A 1 107 ? -11.173 12.644 -6.960 1.00 90.56 107 GLY A N 1
ATOM 855 C CA . GLY A 1 107 ? -12.603 12.334 -7.053 1.00 90.56 107 GLY A CA 1
ATOM 856 C C . GLY A 1 107 ? -13.180 11.806 -5.738 1.00 90.56 107 GLY A C 1
ATOM 857 O O . GLY A 1 107 ? -12.928 12.363 -4.670 1.00 90.56 107 GLY A O 1
ATOM 858 N N . GLU A 1 108 ? -13.934 10.707 -5.798 1.00 90.06 108 GLU A N 1
ATOM 859 C CA . GLU A 1 108 ? -14.500 10.054 -4.607 1.00 90.06 108 GLU A CA 1
ATOM 860 C C . GLU A 1 108 ? -13.438 9.466 -3.661 1.00 90.06 108 GLU A C 1
ATOM 862 O O . GLU A 1 108 ? -13.743 9.101 -2.527 1.00 90.06 108 GLU A O 1
ATOM 867 N N . TYR A 1 109 ? -12.182 9.394 -4.097 1.00 92.19 109 TYR A N 1
ATOM 868 C CA . TYR A 1 109 ? -11.066 8.893 -3.305 1.00 92.19 109 TYR A CA 1
ATOM 869 C C . TYR A 1 109 ? -10.197 10.015 -2.731 1.00 92.19 109 TYR A C 1
ATOM 871 O O . TYR A 1 109 ? -9.210 9.723 -2.059 1.00 92.19 109 TYR A O 1
ATOM 879 N N . ALA A 1 110 ? -10.556 11.282 -2.960 1.00 91.62 110 ALA A N 1
ATOM 880 C CA . ALA A 1 110 ? -9.773 12.432 -2.526 1.00 91.62 110 ALA A CA 1
ATOM 881 C C . ALA A 1 110 ? -9.395 12.372 -1.036 1.00 91.62 110 ALA A C 1
ATOM 883 O O . ALA A 1 110 ? -10.184 11.956 -0.183 1.00 91.62 110 ALA A O 1
ATOM 884 N N . ASN A 1 111 ? -8.172 12.816 -0.734 1.00 90.62 111 ASN A N 1
ATOM 885 C CA . ASN A 1 111 ? -7.586 12.861 0.611 1.00 90.62 111 ASN A CA 1
ATOM 886 C C . ASN A 1 111 ? -7.408 11.490 1.293 1.00 90.62 111 ASN A C 1
ATOM 888 O O . ASN A 1 111 ? -7.129 11.430 2.493 1.00 90.62 111 ASN A O 1
ATOM 892 N N . ARG A 1 112 ? -7.561 10.377 0.563 1.00 92.50 112 ARG A N 1
ATOM 893 C CA . ARG A 1 112 ? -7.152 9.063 1.067 1.00 92.50 112 ARG A CA 1
ATOM 894 C C . ARG A 1 112 ? -5.639 8.984 1.190 1.00 92.50 112 ARG A C 1
ATOM 896 O O . ARG A 1 112 ? -4.906 9.544 0.378 1.00 92.50 112 ARG A O 1
ATOM 903 N N . ILE A 1 113 ? -5.203 8.230 2.193 1.00 93.00 113 ILE A N 1
ATOM 904 C CA . ILE A 1 113 ? -3.812 7.806 2.339 1.00 93.00 113 ILE A CA 1
ATOM 905 C C . ILE A 1 113 ? -3.794 6.295 2.188 1.00 93.00 113 ILE A C 1
ATOM 907 O O . ILE A 1 113 ? -4.540 5.590 2.874 1.00 93.00 113 ILE A O 1
ATOM 911 N N . VAL A 1 114 ? -2.961 5.807 1.278 1.00 92.50 114 VAL A N 1
ATOM 912 C CA . VAL A 1 114 ? -2.754 4.377 1.048 1.00 92.50 114 VAL A CA 1
ATOM 913 C C . VAL A 1 114 ? -1.262 4.128 0.915 1.00 92.50 114 VAL A C 1
ATOM 915 O O . VAL A 1 114 ? -0.586 4.842 0.184 1.00 92.50 114 VAL A O 1
ATOM 918 N N . MET A 1 115 ? -0.764 3.110 1.605 1.00 92.06 115 MET A N 1
ATOM 919 C CA . MET A 1 115 ? 0.613 2.640 1.484 1.00 92.06 115 MET A CA 1
ATOM 920 C C . MET A 1 115 ? 0.592 1.304 0.739 1.00 92.06 115 MET A C 1
ATOM 922 O O . MET A 1 115 ? 0.046 0.353 1.300 1.00 92.06 115 MET A O 1
ATOM 926 N N . PRO A 1 116 ? 1.093 1.199 -0.505 1.00 91.69 116 PRO A N 1
ATOM 927 C CA . PRO A 1 116 ? 1.239 -0.093 -1.158 1.00 91.69 116 PRO A CA 1
ATOM 928 C C . PRO A 1 116 ? 2.367 -0.913 -0.516 1.00 91.69 116 PRO A C 1
ATOM 930 O O . PRO A 1 116 ? 3.306 -0.342 0.040 1.00 91.69 116 PRO A O 1
ATOM 933 N N . ASP A 1 117 ? 2.318 -2.246 -0.625 1.00 89.69 117 ASP A N 1
ATOM 934 C CA . ASP A 1 117 ? 3.417 -3.095 -0.116 1.00 89.69 117 ASP A CA 1
ATOM 935 C C . ASP A 1 117 ? 4.721 -2.830 -0.876 1.00 89.69 117 ASP A C 1
ATOM 937 O O . ASP A 1 117 ? 5.809 -2.835 -0.301 1.00 89.69 117 ASP A O 1
ATOM 941 N N . CYS A 1 118 ? 4.612 -2.542 -2.174 1.00 91.44 118 CYS A N 1
ATOM 942 C CA . CYS A 1 118 ? 5.718 -2.039 -2.971 1.00 91.44 118 CYS A CA 1
ATOM 943 C C . CYS A 1 118 ? 5.217 -1.079 -4.056 1.00 91.44 118 CYS A C 1
ATOM 945 O O . CYS A 1 118 ? 4.270 -1.362 -4.788 1.00 91.44 118 CYS A O 1
ATOM 947 N N . ALA A 1 119 ? 5.883 0.061 -4.157 1.00 93.00 119 ALA A N 1
ATOM 948 C CA . ALA A 1 119 ? 5.724 1.072 -5.184 1.00 93.00 119 ALA A CA 1
ATOM 949 C C . ALA A 1 119 ? 6.913 0.987 -6.146 1.00 93.00 119 ALA A C 1
ATOM 951 O O . ALA A 1 119 ? 8.065 1.068 -5.718 1.00 93.00 119 ALA A O 1
ATOM 952 N N . ILE A 1 120 ? 6.642 0.839 -7.441 1.00 92.81 120 ILE A N 1
ATOM 953 C CA . ILE A 1 120 ? 7.664 0.778 -8.485 1.00 92.81 120 ILE A CA 1
ATOM 954 C C . ILE A 1 120 ? 7.554 2.040 -9.339 1.00 92.81 120 ILE A C 1
ATOM 956 O O . ILE A 1 120 ? 6.501 2.385 -9.883 1.00 92.81 120 ILE A O 1
ATOM 960 N N . PHE A 1 121 ? 8.684 2.718 -9.457 1.00 92.31 121 PHE A N 1
ATOM 961 C CA . PHE A 1 121 ? 8.854 3.957 -10.192 1.00 92.31 121 PHE A CA 1
ATOM 962 C C . PHE A 1 121 ? 9.538 3.624 -11.504 1.00 92.31 121 PHE A C 1
ATOM 964 O O . PHE A 1 121 ? 10.587 2.982 -11.504 1.00 92.31 121 PHE A O 1
ATOM 971 N N . VAL A 1 122 ? 8.954 4.061 -12.612 1.00 88.50 122 VAL A N 1
ATOM 972 C CA . VAL A 1 122 ? 9.547 3.934 -13.943 1.00 88.50 122 VAL A CA 1
ATOM 973 C C . VAL A 1 122 ? 9.911 5.331 -14.422 1.00 88.50 122 VAL A C 1
ATOM 975 O O . VAL A 1 122 ? 9.101 6.250 -14.334 1.00 88.50 122 VAL A O 1
ATOM 978 N N . SER A 1 123 ? 11.116 5.482 -14.962 1.00 83.62 123 SER A N 1
ATOM 979 C CA . SER A 1 123 ? 11.708 6.768 -15.330 1.00 83.62 123 SER A CA 1
ATOM 980 C C . SER A 1 123 ? 11.878 7.713 -14.128 1.00 83.62 123 SER A C 1
ATOM 982 O O . SER A 1 123 ? 11.807 7.317 -12.965 1.00 83.62 123 SER A O 1
ATOM 984 N N . THR A 1 124 ? 12.115 8.992 -14.405 1.00 77.69 124 THR A N 1
ATOM 985 C CA . THR A 1 124 ? 12.274 10.065 -13.415 1.00 77.69 124 THR A CA 1
ATOM 986 C C . THR A 1 124 ? 10.938 10.568 -12.858 1.00 77.69 124 THR A C 1
ATOM 988 O O . THR A 1 124 ? 10.829 11.741 -12.509 1.00 77.69 124 THR A O 1
ATOM 991 N N . LEU A 1 125 ? 9.897 9.732 -12.851 1.00 83.69 125 LEU A N 1
ATOM 992 C CA . LEU A 1 125 ? 8.584 10.116 -12.342 1.00 83.69 125 LEU A CA 1
ATOM 993 C C . LEU A 1 125 ? 8.617 10.210 -10.813 1.00 83.69 125 LEU A C 1
ATOM 995 O O . LEU A 1 125 ? 9.200 9.363 -10.141 1.00 83.69 125 LEU A O 1
ATOM 999 N N . GLU A 1 126 ? 7.964 11.239 -10.272 1.00 84.00 126 GLU A N 1
ATOM 1000 C CA . GLU A 1 126 ? 7.874 11.471 -8.822 1.00 84.00 126 GLU A CA 1
ATOM 1001 C C . GLU A 1 126 ? 6.905 10.503 -8.127 1.00 84.00 126 GLU A C 1
ATOM 1003 O O . GLU A 1 126 ? 6.999 10.289 -6.920 1.00 84.00 126 GLU A O 1
ATOM 1008 N N . TYR A 1 127 ? 5.994 9.895 -8.890 1.00 87.75 127 TYR A N 1
ATOM 1009 C CA . TYR A 1 127 ? 4.984 8.963 -8.400 1.00 87.75 127 TYR A CA 1
ATOM 1010 C C . TYR A 1 127 ? 5.158 7.580 -9.029 1.00 87.75 127 TYR A C 1
ATOM 1012 O O . TYR A 1 127 ? 5.590 7.479 -10.184 1.00 87.75 127 TYR A O 1
ATOM 1020 N N . PRO A 1 128 ? 4.819 6.505 -8.297 1.00 92.69 128 PRO A N 1
ATOM 1021 C CA . PRO A 1 128 ? 4.927 5.163 -8.837 1.00 92.69 128 PRO A CA 1
ATOM 1022 C C . PRO A 1 128 ? 3.895 4.939 -9.936 1.00 92.69 128 PRO A C 1
ATOM 1024 O O . PRO A 1 128 ? 2.734 5.325 -9.807 1.00 92.69 128 PRO A O 1
ATOM 1027 N N . THR A 1 129 ? 4.322 4.259 -10.995 1.00 92.69 129 THR A N 1
ATOM 1028 C CA . THR A 1 129 ? 3.457 3.870 -12.118 1.00 92.69 129 THR A CA 1
ATOM 1029 C C . THR A 1 129 ? 2.896 2.466 -11.968 1.00 92.69 129 THR A C 1
ATOM 1031 O O . THR A 1 129 ? 1.887 2.128 -12.597 1.00 92.69 129 THR A O 1
ATOM 1034 N N . ILE A 1 130 ? 3.536 1.660 -11.121 1.00 92.50 130 ILE A N 1
ATOM 1035 C CA . ILE A 1 130 ? 3.145 0.296 -10.798 1.00 92.50 130 ILE A CA 1
ATOM 1036 C C . ILE A 1 130 ? 3.123 0.169 -9.274 1.00 92.50 130 ILE A C 1
ATOM 1038 O O . ILE A 1 130 ? 4.057 0.591 -8.591 1.00 92.50 130 ILE A O 1
ATOM 1042 N N . ALA A 1 131 ? 2.069 -0.432 -8.739 1.00 93.12 131 ALA A N 1
ATOM 1043 C CA . ALA A 1 131 ? 2.005 -0.832 -7.339 1.00 93.12 131 ALA A CA 1
ATOM 1044 C C . ALA A 1 131 ? 1.880 -2.347 -7.236 1.00 93.12 131 ALA A C 1
ATOM 1046 O O . ALA A 1 131 ? 1.326 -2.999 -8.120 1.00 93.12 131 ALA A O 1
ATOM 1047 N N . MET A 1 132 ? 2.375 -2.907 -6.145 1.00 91.62 132 MET A N 1
ATOM 1048 C CA . MET A 1 132 ? 2.227 -4.314 -5.827 1.00 91.62 132 MET A CA 1
ATOM 1049 C C . MET A 1 132 ? 1.622 -4.470 -4.437 1.00 91.62 132 MET A C 1
ATOM 1051 O O . MET A 1 132 ? 2.049 -3.813 -3.488 1.00 91.62 132 MET A O 1
ATOM 1055 N N . GLU A 1 133 ? 0.639 -5.360 -4.341 1.00 90.50 133 GLU A N 1
ATOM 1056 C CA . GLU A 1 133 ? -0.013 -5.758 -3.098 1.00 90.50 133 GLU A CA 1
ATOM 1057 C C . GLU A 1 133 ? 0.181 -7.261 -2.881 1.00 90.50 133 GLU A C 1
ATOM 1059 O O . GLU A 1 133 ? -0.105 -8.078 -3.766 1.00 90.50 133 GLU A O 1
ATOM 1064 N N . ILE A 1 134 ? 0.633 -7.624 -1.685 1.00 87.44 134 ILE A N 1
ATOM 1065 C CA . ILE A 1 134 ? 0.752 -9.002 -1.227 1.00 87.44 134 ILE A CA 1
ATOM 1066 C C . ILE A 1 134 ? -0.365 -9.318 -0.239 1.00 87.44 134 ILE A C 1
ATOM 1068 O O . ILE A 1 134 ? -0.754 -8.497 0.582 1.00 87.44 134 ILE A O 1
ATOM 1072 N N . ALA A 1 135 ? -0.872 -10.546 -0.302 1.00 85.00 135 ALA A N 1
ATOM 1073 C CA . ALA A 1 135 ? -1.745 -11.086 0.729 1.00 85.00 135 ALA A CA 1
ATOM 1074 C C . ALA A 1 135 ? -1.201 -12.398 1.265 1.00 85.00 135 ALA A C 1
ATOM 1076 O O . ALA A 1 135 ? -0.915 -13.320 0.496 1.00 85.00 135 ALA A O 1
ATOM 1077 N N . TYR A 1 136 ? -1.198 -12.530 2.590 1.00 79.12 136 TYR A N 1
ATOM 1078 C CA . TYR A 1 136 ? -0.910 -13.796 3.263 1.00 79.12 136 TYR A CA 1
ATOM 1079 C C . TYR A 1 136 ? -2.109 -14.285 4.067 1.00 79.12 136 TYR A C 1
ATOM 1081 O O . TYR A 1 136 ? -2.659 -15.351 3.788 1.00 79.12 136 TYR A O 1
ATOM 1089 N N . THR A 1 137 ? -2.585 -13.466 4.999 1.00 77.56 137 THR A N 1
ATOM 1090 C CA . THR A 1 137 ? -3.814 -13.730 5.759 1.00 77.56 137 THR A CA 1
ATOM 1091 C C . THR A 1 137 ? -5.049 -13.137 5.088 1.00 77.56 137 THR A C 1
ATOM 1093 O O . THR A 1 137 ? -6.156 -13.629 5.278 1.00 77.56 137 THR A O 1
ATOM 1096 N N . GLU A 1 138 ? -4.856 -12.108 4.271 1.00 84.12 138 GLU A N 1
ATOM 1097 C CA . GLU A 1 138 ? -5.880 -11.404 3.511 1.00 84.12 138 GLU A CA 1
ATOM 1098 C C . GLU A 1 138 ? -6.415 -12.277 2.373 1.00 84.12 138 GLU A C 1
ATOM 1100 O O . GLU A 1 138 ? -5.722 -13.159 1.845 1.00 84.12 138 GLU A O 1
ATOM 1105 N N . THR A 1 139 ? -7.658 -12.028 1.965 1.00 84.44 139 THR A N 1
ATOM 1106 C CA . THR A 1 139 ? -8.269 -12.756 0.851 1.00 84.44 139 THR A CA 1
ATOM 1107 C C . THR A 1 139 ? -7.832 -12.178 -0.496 1.00 84.44 139 THR A C 1
ATOM 1109 O O . THR A 1 139 ? -7.410 -11.027 -0.602 1.00 84.44 139 THR A O 1
ATOM 1112 N N . TYR A 1 140 ? -7.979 -12.958 -1.569 1.00 84.38 140 TYR A N 1
ATOM 1113 C CA . TYR A 1 140 ? -7.747 -12.443 -2.923 1.00 84.38 140 TYR A CA 1
ATOM 1114 C C . TYR A 1 140 ? -8.749 -11.338 -3.315 1.00 84.38 140 TYR A C 1
ATOM 1116 O O . TYR A 1 140 ? -8.425 -10.441 -4.090 1.00 84.38 140 TYR A O 1
ATOM 1124 N N . GLU A 1 141 ? -9.961 -11.353 -2.753 1.00 86.81 141 GLU A N 1
ATOM 1125 C CA . GLU A 1 141 ? -10.932 -10.272 -2.955 1.00 86.81 141 GLU A CA 1
ATOM 1126 C C . GLU A 1 141 ? -10.492 -8.963 -2.294 1.00 86.81 141 GLU A C 1
ATOM 1128 O O . GLU A 1 141 ? -10.720 -7.891 -2.856 1.00 86.81 141 GLU A O 1
ATOM 1133 N N . ASP A 1 142 ? -9.829 -9.031 -1.136 1.00 86.94 142 ASP A N 1
ATOM 1134 C CA . ASP A 1 142 ? -9.265 -7.845 -0.486 1.00 86.94 142 ASP A CA 1
ATOM 1135 C C . ASP A 1 142 ? -8.167 -7.219 -1.351 1.00 86.94 142 ASP A C 1
ATOM 1137 O O . ASP A 1 142 ? -8.183 -6.006 -1.567 1.00 86.94 142 ASP A O 1
ATOM 1141 N N . LEU A 1 143 ? -7.294 -8.049 -1.936 1.00 87.75 143 LEU A N 1
ATOM 1142 C CA . LEU A 1 143 ? -6.290 -7.599 -2.902 1.00 87.75 143 LEU A CA 1
ATOM 1143 C C . LEU A 1 143 ? -6.921 -6.893 -4.100 1.00 87.75 143 LEU A C 1
ATOM 1145 O O . LEU A 1 143 ? -6.514 -5.789 -4.450 1.00 87.75 143 LEU A O 1
ATOM 1149 N N . LYS A 1 144 ? -7.950 -7.485 -4.715 1.00 89.12 144 LYS A N 1
ATOM 1150 C CA . LYS A 1 144 ? -8.631 -6.862 -5.860 1.00 89.12 144 LYS A CA 1
ATOM 1151 C C . LYS A 1 144 ? -9.271 -5.524 -5.498 1.00 89.12 144 LYS A C 1
ATOM 1153 O O . LYS A 1 144 ? -9.207 -4.592 -6.295 1.00 89.12 144 LYS A O 1
ATOM 1158 N N . LYS A 1 145 ? -9.869 -5.405 -4.309 1.00 90.12 145 LYS A N 1
ATOM 1159 C CA . LYS A 1 145 ? -10.429 -4.133 -3.825 1.00 90.12 145 LYS A CA 1
ATOM 1160 C C . LYS A 1 145 ? -9.341 -3.078 -3.625 1.00 90.12 145 LYS A C 1
ATOM 1162 O O . LYS A 1 145 ? -9.534 -1.940 -4.041 1.00 90.12 145 LYS A O 1
ATOM 1167 N N . HIS A 1 146 ? -8.210 -3.451 -3.027 1.00 89.94 146 HIS A N 1
ATOM 1168 C CA . HIS A 1 146 ? -7.061 -2.557 -2.874 1.00 89.94 146 HIS A CA 1
ATOM 1169 C C . HIS A 1 146 ? -6.480 -2.129 -4.229 1.00 89.94 146 HIS A C 1
ATOM 1171 O O . HIS A 1 146 ? -6.275 -0.940 -4.449 1.00 89.94 146 HIS A O 1
ATOM 1177 N N . ALA A 1 147 ? -6.287 -3.059 -5.167 1.00 90.69 147 ALA A N 1
ATOM 1178 C CA . ALA A 1 147 ? -5.804 -2.733 -6.507 1.00 90.69 147 ALA A CA 1
ATOM 1179 C C . ALA A 1 147 ? -6.741 -1.785 -7.258 1.00 90.69 147 ALA A C 1
ATOM 1181 O O . ALA A 1 147 ? -6.264 -0.829 -7.860 1.00 90.69 147 ALA A O 1
ATOM 1182 N N . ARG A 1 148 ? -8.063 -1.996 -7.194 1.00 90.50 148 ARG A N 1
ATOM 1183 C CA . ARG A 1 148 ? -9.032 -1.058 -7.787 1.00 90.50 148 ARG A CA 1
ATOM 1184 C C . ARG A 1 148 ? -8.900 0.335 -7.195 1.00 90.50 148 ARG A C 1
ATOM 1186 O O . ARG A 1 148 ? -8.814 1.294 -7.947 1.00 90.50 148 ARG A O 1
ATOM 1193 N N . LEU A 1 149 ? -8.795 0.439 -5.868 1.00 91.94 149 LEU A N 1
ATOM 1194 C CA . LEU A 1 149 ? -8.563 1.722 -5.208 1.00 91.94 149 LEU A CA 1
ATOM 1195 C C . LEU A 1 149 ? -7.290 2.403 -5.734 1.00 91.94 149 LEU A C 1
ATOM 1197 O O . LEU A 1 149 ? -7.328 3.594 -6.018 1.00 91.94 149 LEU A O 1
ATOM 1201 N N . LEU A 1 150 ? -6.185 1.671 -5.885 1.00 93.06 150 LEU A N 1
ATOM 1202 C CA . LEU A 1 150 ? -4.926 2.217 -6.403 1.00 93.06 150 LEU A CA 1
ATOM 1203 C C . LEU A 1 150 ? -5.048 2.672 -7.868 1.00 93.06 150 LEU A C 1
ATOM 1205 O O . LEU A 1 150 ? -4.593 3.761 -8.205 1.00 93.06 150 LEU A O 1
ATOM 1209 N N . LEU A 1 151 ? -5.684 1.874 -8.725 1.00 91.69 151 LEU A N 1
ATOM 1210 C CA . LEU A 1 151 ? -5.823 2.153 -10.160 1.00 91.69 151 LEU A CA 1
ATOM 1211 C C . LEU A 1 151 ? -6.810 3.293 -10.444 1.00 91.69 151 LEU A C 1
ATOM 1213 O O . LEU A 1 151 ? -6.489 4.243 -11.153 1.00 91.69 151 LEU A O 1
ATOM 1217 N N . GLU A 1 152 ? -8.013 3.206 -9.879 1.00 92.00 152 GLU A N 1
ATOM 1218 C CA . GLU A 1 152 ? -9.098 4.165 -10.110 1.00 92.00 152 GLU A CA 1
ATOM 1219 C C . GLU A 1 152 ? -8.861 5.447 -9.306 1.00 92.00 152 GLU A C 1
ATOM 1221 O O . GLU A 1 152 ? -9.028 6.561 -9.804 1.00 92.00 152 GLU A O 1
ATOM 1226 N N . GLY A 1 153 ? -8.412 5.297 -8.059 1.00 91.25 153 GLY A N 1
ATOM 1227 C CA . GLY A 1 153 ? -8.305 6.401 -7.119 1.00 91.25 153 GLY A CA 1
ATOM 1228 C C . GLY A 1 153 ? -7.156 7.355 -7.390 1.00 91.25 153 GLY A C 1
ATOM 1229 O O . GLY A 1 153 ? -7.285 8.534 -7.073 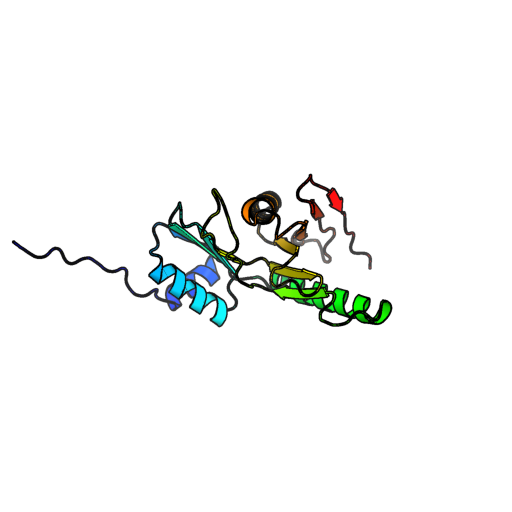1.00 91.25 153 GLY A O 1
ATOM 1230 N N . THR A 1 154 ? -6.072 6.894 -8.015 1.00 91.94 154 THR A N 1
ATOM 1231 C CA . THR A 1 154 ? -4.918 7.744 -8.355 1.00 91.94 154 THR A CA 1
ATOM 1232 C C . THR A 1 154 ? -5.037 8.426 -9.722 1.00 91.94 154 THR A C 1
ATOM 1234 O O . THR A 1 154 ? -4.066 9.009 -10.202 1.00 91.94 154 THR A O 1
ATOM 1237 N N . ALA A 1 155 ? -6.213 8.357 -10.361 1.00 87.75 155 ALA A N 1
ATOM 1238 C CA . ALA A 1 155 ? -6.502 8.990 -11.650 1.00 87.75 155 ALA A CA 1
ATOM 1239 C C . ALA A 1 155 ? -5.465 8.670 -12.750 1.00 87.75 155 ALA A C 1
ATOM 1241 O O . ALA A 1 155 ? -5.108 9.528 -13.556 1.00 87.75 155 ALA A O 1
ATOM 1242 N N . GLY A 1 156 ? -4.978 7.424 -12.779 1.00 84.12 156 GLY A N 1
ATOM 1243 C CA . GLY A 1 156 ? -4.031 6.941 -13.786 1.00 84.12 156 GLY A CA 1
ATOM 1244 C C . GLY A 1 156 ? -2.549 7.136 -13.453 1.00 84.12 156 GLY A C 1
ATOM 1245 O O . GLY A 1 156 ? -1.718 6.745 -14.270 1.00 84.12 156 GLY A O 1
ATOM 1246 N N . MET A 1 157 ? -2.196 7.678 -12.277 1.00 89.88 157 MET A N 1
ATOM 1247 C CA . MET A 1 157 ? -0.796 7.691 -11.819 1.00 89.88 157 MET A CA 1
ATOM 1248 C C . MET A 1 157 ? -0.277 6.264 -11.637 1.00 89.88 157 MET A C 1
ATOM 1250 O O . MET A 1 157 ? 0.755 5.913 -12.200 1.00 89.88 157 MET A O 1
ATOM 1254 N N . ILE A 1 158 ? -1.037 5.415 -10.937 1.00 92.56 158 ILE A N 1
ATOM 1255 C CA . ILE A 1 158 ? -0.821 3.968 -10.955 1.00 92.56 158 ILE A CA 1
ATOM 1256 C C . ILE A 1 158 ? -1.613 3.394 -12.123 1.00 92.56 158 ILE A C 1
ATOM 1258 O O . ILE A 1 158 ? -2.840 3.447 -12.155 1.00 92.56 158 ILE A O 1
ATOM 1262 N N . SER A 1 159 ? -0.894 2.814 -13.076 1.00 90.81 159 SER A N 1
ATOM 1263 C CA . SER A 1 159 ? -1.468 2.223 -14.291 1.00 90.81 159 SER A CA 1
ATOM 1264 C C . SER A 1 159 ? -1.550 0.696 -14.232 1.00 90.81 159 SER A C 1
ATOM 1266 O O . SER A 1 159 ? -2.327 0.085 -14.972 1.00 90.81 159 SER A O 1
ATOM 1268 N N . ILE A 1 160 ? -0.758 0.084 -13.344 1.00 91.38 160 ILE A N 1
ATOM 1269 C CA . ILE A 1 160 ? -0.660 -1.362 -13.159 1.00 91.38 160 ILE A CA 1
ATOM 1270 C C . ILE A 1 160 ? -0.647 -1.681 -11.662 1.00 91.38 160 ILE A C 1
ATOM 1272 O O . ILE A 1 160 ? 0.157 -1.130 -10.910 1.00 91.38 160 ILE A O 1
ATOM 1276 N N . ALA A 1 161 ? -1.494 -2.621 -11.244 1.00 91.44 161 ALA A N 1
ATOM 1277 C CA . ALA A 1 161 ? -1.420 -3.238 -9.926 1.00 91.44 161 ALA A CA 1
ATOM 1278 C C . ALA A 1 161 ? -1.046 -4.722 -10.053 1.00 91.44 161 ALA A C 1
ATOM 1280 O O . ALA A 1 161 ? -1.750 -5.494 -10.708 1.00 91.44 161 ALA A O 1
ATOM 1281 N N . ILE A 1 162 ? 0.056 -5.121 -9.420 1.00 90.69 162 ILE A N 1
ATOM 1282 C CA . ILE A 1 162 ? 0.498 -6.511 -9.301 1.00 90.69 162 ILE A CA 1
ATOM 1283 C C . ILE A 1 162 ? -0.053 -7.066 -7.988 1.00 90.69 162 ILE A C 1
ATOM 1285 O O . ILE A 1 162 ? 0.254 -6.585 -6.905 1.00 90.69 162 ILE A O 1
ATOM 1289 N N . LEU A 1 163 ? -0.883 -8.091 -8.075 1.00 90.50 163 LEU A N 1
ATOM 1290 C CA . LEU A 1 163 ? -1.446 -8.793 -6.936 1.00 90.50 163 LEU A CA 1
ATOM 1291 C C . LEU A 1 163 ? -0.699 -10.093 -6.738 1.00 90.50 163 LEU A C 1
ATOM 1293 O O . LEU A 1 163 ? -0.600 -10.874 -7.678 1.00 90.50 163 LEU A O 1
ATOM 1297 N N . VAL A 1 164 ? -0.241 -10.361 -5.522 1.00 87.19 164 VAL A N 1
ATOM 1298 C CA . VAL A 1 164 ? 0.424 -11.616 -5.180 1.00 87.19 164 VAL A CA 1
ATOM 1299 C C . VAL A 1 164 ? -0.282 -12.226 -3.976 1.00 87.19 164 VAL A C 1
ATOM 1301 O O . VAL A 1 164 ? -0.178 -11.742 -2.851 1.00 87.19 164 VAL A O 1
ATOM 1304 N N . LYS A 1 165 ? -1.023 -13.314 -4.200 1.00 85.62 165 LYS A N 1
ATOM 1305 C CA . LYS A 1 165 ? -1.638 -14.078 -3.115 1.00 85.62 165 LYS A CA 1
ATOM 1306 C C . LYS A 1 165 ? -0.758 -15.266 -2.763 1.00 85.62 165 LYS A C 1
ATOM 1308 O O . LYS A 1 165 ? -0.661 -16.219 -3.536 1.00 85.62 165 LYS A O 1
ATOM 1313 N N . ILE A 1 166 ? -0.189 -15.229 -1.563 1.00 80.19 166 ILE A N 1
ATOM 1314 C CA . ILE A 1 166 ? 0.514 -16.363 -0.971 1.00 80.19 166 ILE A CA 1
ATOM 1315 C C . ILE A 1 166 ? -0.482 -17.129 -0.108 1.00 80.19 166 ILE A C 1
ATOM 1317 O O . ILE A 1 166 ? -1.158 -16.564 0.760 1.00 80.19 166 ILE A O 1
ATOM 1321 N N . VAL A 1 167 ? -0.603 -18.422 -0.387 1.00 75.31 167 VAL A N 1
ATOM 1322 C CA . VAL A 1 167 ? -1.426 -19.345 0.391 1.00 75.31 167 VAL A CA 1
ATOM 1323 C C . VAL A 1 167 ? -0.520 -20.000 1.437 1.00 75.31 167 VAL A C 1
ATOM 1325 O O . VAL A 1 167 ? 0.522 -20.538 1.058 1.00 75.31 167 VAL A O 1
ATOM 1328 N N . PRO A 1 168 ? -0.860 -19.924 2.739 1.00 70.31 168 PRO A N 1
ATOM 1329 C CA . PRO A 1 168 ? -0.115 -20.627 3.774 1.00 70.31 168 PRO A CA 1
ATOM 1330 C C . PRO A 1 168 ? -0.044 -22.125 3.492 1.00 70.31 168 PRO A C 1
ATOM 1332 O O . PRO A 1 168 ? -1.009 -22.705 2.992 1.00 70.31 168 PRO A O 1
ATOM 1335 N N . LEU A 1 169 ? 1.070 -22.736 3.888 1.00 69.88 169 LEU A N 1
ATOM 1336 C CA . LEU A 1 169 ? 1.206 -24.187 3.885 1.00 69.88 169 LEU A CA 1
ATOM 1337 C C . LEU A 1 169 ? 0.145 -24.813 4.776 1.00 69.88 169 LEU A C 1
ATOM 1339 O O . LEU A 1 169 ? -0.115 -24.339 5.889 1.00 69.88 169 LEU A O 1
ATOM 1343 N N . ARG A 1 170 ? -0.435 -25.908 4.302 1.00 74.12 170 ARG A N 1
ATOM 1344 C CA . ARG A 1 170 ? -1.154 -26.828 5.178 1.00 74.12 170 ARG A CA 1
ATOM 1345 C C . ARG A 1 170 ? -0.160 -27.537 6.093 1.00 74.12 170 ARG A C 1
ATOM 1347 O O . ARG A 1 170 ? 1.036 -27.585 5.825 1.00 74.12 170 ARG A O 1
ATOM 1354 N N . SER A 1 171 ? -0.654 -28.090 7.197 1.00 73.25 171 SER A N 1
ATOM 1355 C CA . SER A 1 171 ? 0.181 -28.781 8.190 1.00 73.25 171 SER A CA 1
ATOM 1356 C C . SER A 1 171 ? 0.962 -29.977 7.628 1.00 73.25 171 SER A C 1
ATOM 1358 O O . SER A 1 171 ? 1.918 -30.420 8.254 1.00 73.25 171 SER A O 1
ATOM 1360 N N . ASP A 1 172 ? 0.546 -30.505 6.478 1.00 81.25 172 ASP A N 1
ATOM 1361 C CA . ASP A 1 172 ? 1.160 -31.606 5.737 1.00 81.25 172 ASP A CA 1
ATOM 1362 C C . ASP A 1 172 ? 2.033 -31.151 4.548 1.00 81.25 172 ASP A C 1
ATOM 1364 O O . ASP A 1 172 ? 2.600 -31.988 3.848 1.00 81.25 172 ASP A O 1
ATOM 1368 N N . GLU A 1 173 ? 2.190 -29.843 4.326 1.00 74.56 173 GLU A N 1
ATOM 1369 C CA . GLU A 1 173 ? 2.990 -29.280 3.234 1.00 74.56 173 GLU A CA 1
ATOM 1370 C C . GLU A 1 173 ? 4.310 -28.693 3.756 1.00 74.56 173 GLU A C 1
ATOM 1372 O O . GLU A 1 173 ? 4.334 -27.926 4.716 1.00 74.56 173 GLU A O 1
ATOM 1377 N N . SER A 1 174 ? 5.429 -29.009 3.095 1.00 68.19 174 SER A N 1
ATOM 1378 C CA . SER A 1 174 ? 6.754 -28.448 3.416 1.00 68.19 174 SER A CA 1
ATOM 1379 C C . SER A 1 174 ? 7.194 -27.315 2.481 1.00 68.19 174 SER A C 1
ATOM 1381 O O . SER A 1 174 ? 8.203 -26.662 2.747 1.00 68.19 174 SER A O 1
ATOM 1383 N N . HIS A 1 175 ? 6.456 -27.066 1.393 1.00 62.44 175 HIS A N 1
ATOM 1384 C CA . HIS A 1 175 ? 6.794 -26.084 0.356 1.00 62.44 175 HIS A CA 1
ATOM 1385 C C . HIS A 1 175 ? 5.540 -25.414 -0.200 1.00 62.44 175 HIS A C 1
ATOM 1387 O O . HIS A 1 175 ? 4.501 -26.061 -0.329 1.00 62.44 175 HIS A O 1
ATOM 1393 N N . ILE A 1 176 ? 5.637 -24.122 -0.543 1.00 59.69 176 ILE A N 1
ATOM 1394 C CA . ILE A 1 176 ? 4.505 -23.350 -1.077 1.00 59.69 176 ILE A CA 1
ATOM 1395 C C . ILE A 1 176 ? 4.156 -23.941 -2.440 1.00 59.69 176 ILE A C 1
ATOM 1397 O O . ILE A 1 176 ? 4.922 -23.795 -3.387 1.00 59.69 176 ILE A O 1
ATOM 1401 N N . GLN A 1 177 ? 3.011 -24.620 -2.536 1.00 50.84 177 GLN A N 1
ATOM 1402 C CA . GLN A 1 177 ? 2.633 -25.343 -3.755 1.00 50.84 177 GLN A CA 1
ATOM 1403 C C . GLN A 1 177 ? 2.174 -24.414 -4.890 1.00 50.84 177 GLN A C 1
ATOM 1405 O O . GLN A 1 177 ? 2.251 -24.783 -6.060 1.00 50.84 177 GLN A O 1
ATOM 1410 N N . SER A 1 178 ? 1.694 -23.206 -4.573 1.00 54.44 178 SER A N 1
ATOM 1411 C CA . SER A 1 178 ? 1.229 -22.241 -5.576 1.00 54.44 178 SER A CA 1
ATOM 1412 C C . SER A 1 178 ? 1.148 -20.819 -5.021 1.00 54.44 178 SER A C 1
ATOM 1414 O O . SER A 1 178 ? 0.696 -20.629 -3.890 1.00 54.44 178 SER A O 1
ATOM 1416 N N . ALA A 1 179 ? 1.479 -19.821 -5.841 1.00 57.19 179 ALA A N 1
ATOM 1417 C CA . ALA A 1 179 ? 0.994 -18.454 -5.668 1.00 57.19 179 ALA A CA 1
ATOM 1418 C C . ALA A 1 179 ? 0.127 -18.064 -6.864 1.00 57.19 179 ALA A C 1
ATOM 1420 O O . ALA A 1 179 ? 0.405 -18.431 -8.007 1.00 57.19 179 ALA A O 1
ATOM 1421 N N . VAL A 1 180 ? -0.931 -17.304 -6.596 1.00 57.62 180 VAL A N 1
ATOM 1422 C CA . VAL A 1 180 ? -1.724 -16.680 -7.657 1.00 57.62 180 VAL A CA 1
ATOM 1423 C C . VAL A 1 180 ? -1.216 -15.263 -7.809 1.00 57.62 180 VAL A C 1
ATOM 1425 O O . VAL A 1 180 ? -1.293 -14.489 -6.848 1.00 57.62 180 VAL A O 1
ATOM 1428 N N . THR A 1 181 ? -0.724 -14.917 -8.999 1.00 57.59 181 THR A N 1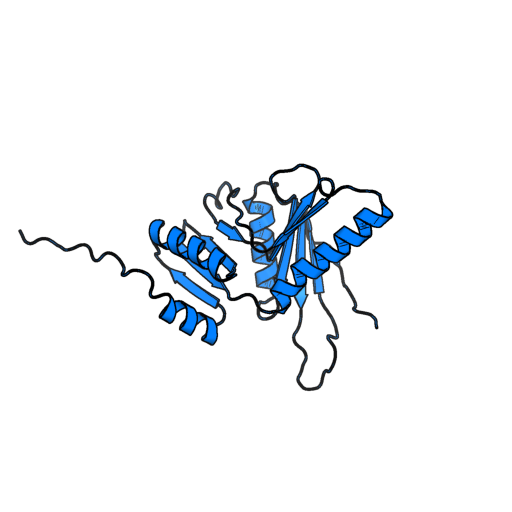
ATOM 1429 C CA . THR A 1 181 ? -0.458 -13.523 -9.328 1.00 57.59 181 THR A CA 1
ATOM 1430 C C . THR A 1 181 ? -1.478 -12.979 -10.322 1.00 57.59 181 THR A C 1
ATOM 1432 O O . THR A 1 181 ? -2.055 -13.669 -11.160 1.00 57.59 181 THR A O 1
ATOM 1435 N N . GLY A 1 182 ? -1.830 -11.716 -10.156 1.00 63.47 182 GLY A N 1
ATOM 1436 C CA . GLY A 1 182 ? -2.727 -11.009 -11.056 1.00 63.47 182 GLY A CA 1
ATOM 1437 C C . GLY A 1 182 ? -2.091 -9.694 -11.431 1.00 63.47 182 GLY A C 1
ATOM 1438 O O . GLY A 1 182 ? -1.561 -9.008 -10.572 1.00 63.47 182 GLY A O 1
ATOM 1439 N N . VAL A 1 183 ? -2.150 -9.334 -12.698 1.00 68.06 183 VAL A N 1
ATOM 1440 C CA . VAL A 1 183 ? -1.830 -7.999 -13.177 1.00 68.06 183 VAL A CA 1
ATOM 1441 C C . VAL A 1 183 ? -3.147 -7.349 -13.556 1.00 68.06 183 VAL A C 1
ATOM 1443 O O . VAL A 1 183 ? -3.838 -7.793 -14.469 1.00 68.06 183 VAL A O 1
ATOM 1446 N N . LEU A 1 184 ? -3.522 -6.312 -12.824 1.00 71.44 184 LEU A N 1
ATOM 1447 C CA . LEU A 1 184 ? -4.666 -5.473 -13.147 1.00 71.44 184 LEU A CA 1
ATOM 1448 C C . LEU A 1 184 ? -4.144 -4.211 -13.840 1.00 71.44 184 LEU A C 1
ATOM 1450 O O . LEU A 1 184 ? -3.678 -3.303 -13.148 1.00 71.44 184 LEU A O 1
ATOM 1454 N N . PRO A 1 185 ? -4.154 -4.133 -15.182 1.00 67.69 185 PRO A N 1
ATOM 1455 C CA . PRO A 1 185 ? -4.103 -2.847 -15.859 1.00 67.69 185 PRO A CA 1
ATOM 1456 C C . PRO A 1 185 ? -5.384 -2.046 -15.601 1.00 67.69 185 PRO A C 1
ATOM 1458 O O . PRO A 1 185 ? -6.447 -2.602 -15.326 1.00 67.69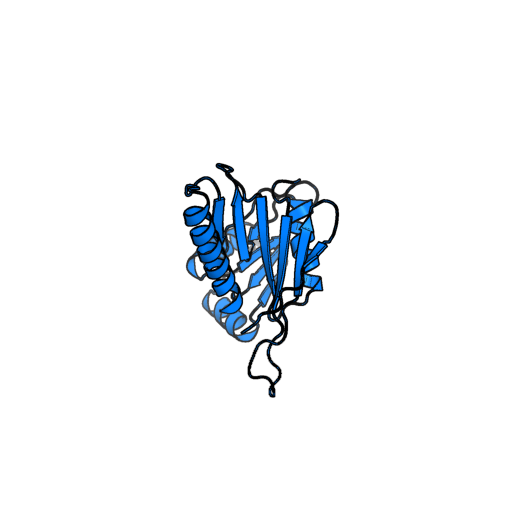 185 PRO A O 1
ATOM 1461 N N . ILE A 1 186 ? -5.317 -0.733 -15.813 1.00 67.69 186 ILE A N 1
ATOM 1462 C CA . ILE A 1 186 ? -6.497 0.147 -15.754 1.00 67.69 186 ILE A CA 1
ATOM 1463 C C . ILE A 1 186 ? -7.662 -0.307 -16.670 1.00 67.69 186 ILE A C 1
ATOM 1465 O O . ILE A 1 186 ? -8.814 0.022 -16.412 1.00 67.69 186 ILE A O 1
ATOM 1469 N N . ASN A 1 187 ? -7.381 -1.117 -17.702 1.00 66.62 187 ASN A N 1
ATOM 1470 C CA . ASN A 1 187 ? -8.350 -1.589 -18.700 1.00 66.62 187 ASN A CA 1
ATOM 1471 C C . ASN A 1 187 ? -8.831 -3.048 -18.516 1.00 66.62 187 ASN A C 1
ATOM 1473 O O . ASN A 1 187 ? -9.483 -3.579 -19.413 1.00 66.62 187 ASN A O 1
ATOM 1477 N N . GLY A 1 188 ? -8.514 -3.736 -17.412 1.00 59.19 188 GLY A N 1
ATOM 1478 C CA . GLY A 1 188 ? -8.995 -5.110 -17.190 1.00 59.19 188 GLY A CA 1
ATOM 1479 C C . GLY A 1 188 ? -8.111 -5.950 -16.270 1.00 59.19 188 GLY A C 1
ATOM 1480 O O . GLY A 1 188 ? -7.156 -5.449 -15.700 1.00 59.19 188 GLY A O 1
ATOM 1481 N N . LEU A 1 189 ? -8.427 -7.237 -16.102 1.00 51.78 189 LEU A N 1
ATOM 1482 C CA . LEU A 1 189 ? -7.616 -8.186 -15.324 1.00 51.78 189 LEU A CA 1
ATOM 1483 C C . LEU A 1 189 ? -6.893 -9.156 -16.257 1.00 51.78 189 LEU A C 1
ATOM 1485 O O . LEU A 1 189 ? -7.535 -9.832 -17.056 1.00 51.78 189 LEU A O 1
ATOM 1489 N N . SER A 1 190 ? -5.584 -9.288 -16.067 1.00 58.78 190 SER A N 1
ATOM 1490 C CA . SER A 1 190 ? -4.748 -10.336 -16.646 1.00 58.78 190 SER A CA 1
ATOM 1491 C C . SER A 1 190 ? -4.168 -11.179 -15.513 1.00 58.78 190 SER A C 1
ATOM 1493 O O . SER A 1 190 ? -3.370 -10.695 -14.720 1.00 58.78 190 SER A O 1
ATOM 1495 N N . THR A 1 191 ? -4.556 -12.444 -15.384 1.00 49.12 191 THR A N 1
ATOM 1496 C CA . THR A 1 191 ? -3.988 -13.330 -14.352 1.00 49.12 191 THR A CA 1
ATOM 1497 C C . THR A 1 191 ? -2.695 -13.961 -14.863 1.00 49.12 191 THR A C 1
ATOM 1499 O O . THR A 1 191 ? -2.681 -14.520 -15.957 1.00 49.12 191 THR A O 1
ATOM 1502 N N . ILE A 1 192 ? -1.622 -13.895 -14.074 1.00 51.00 192 ILE A N 1
ATOM 1503 C CA . ILE A 1 192 ? -0.369 -14.605 -14.348 1.00 51.00 192 ILE A CA 1
ATOM 1504 C C . ILE A 1 192 ? -0.240 -15.699 -13.286 1.00 51.00 192 ILE A C 1
ATOM 1506 O O . ILE A 1 192 ? -0.284 -15.442 -12.092 1.00 51.00 192 ILE A O 1
ATOM 1510 N N . LEU A 1 193 ? -0.116 -16.958 -13.690 1.00 38.66 193 LEU A N 1
ATOM 1511 C CA . LEU A 1 193 ? 0.193 -18.015 -12.731 1.00 38.66 193 LEU A CA 1
ATOM 1512 C C . LEU A 1 193 ? 1.718 -18.091 -12.600 1.00 38.66 193 LEU A C 1
ATOM 1514 O O . LEU A 1 193 ? 2.388 -18.447 -13.566 1.00 38.66 193 LEU A O 1
ATOM 1518 N N . ILE A 1 194 ? 2.270 -17.756 -11.433 1.00 45.62 194 ILE A N 1
ATOM 1519 C CA . ILE A 1 194 ? 3.686 -18.011 -11.142 1.00 45.62 194 ILE A CA 1
ATOM 1520 C C . ILE A 1 194 ? 3.759 -19.330 -10.379 1.00 45.62 194 ILE A C 1
ATOM 1522 O O . ILE A 1 194 ? 3.375 -19.416 -9.212 1.00 45.62 194 ILE A O 1
ATOM 1526 N N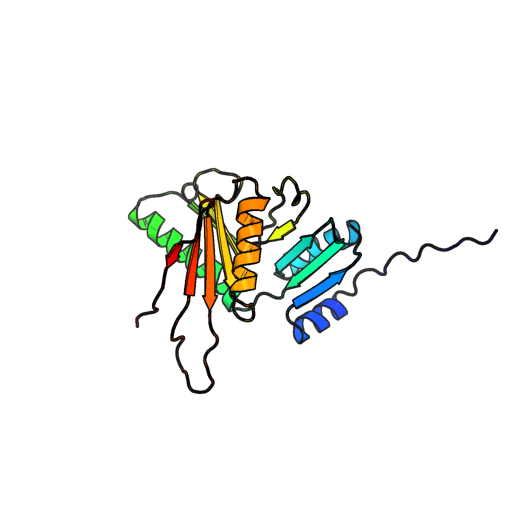 . GLN A 1 195 ? 4.237 -20.371 -11.057 1.00 35.41 195 GLN A N 1
ATOM 1527 C CA . GLN A 1 195 ? 4.674 -21.595 -10.396 1.00 35.41 195 GLN A CA 1
ATOM 1528 C C . GLN A 1 195 ? 6.100 -21.386 -9.890 1.00 35.41 195 GLN A C 1
ATOM 1530 O O . GLN A 1 195 ? 6.996 -21.074 -10.671 1.00 35.41 195 GLN A O 1
ATOM 1535 N N . PHE A 1 196 ? 6.311 -21.560 -8.586 1.00 40.09 196 PHE A N 1
ATOM 1536 C CA . PHE A 1 196 ? 7.657 -21.696 -8.041 1.00 40.09 196 PHE A CA 1
ATOM 1537 C C . PHE A 1 196 ? 8.164 -23.088 -8.424 1.00 40.09 196 PHE A C 1
ATOM 1539 O O . PHE A 1 196 ? 7.645 -24.092 -7.941 1.00 40.09 196 PHE A O 1
ATOM 1546 N N . THR A 1 197 ? 9.124 -23.157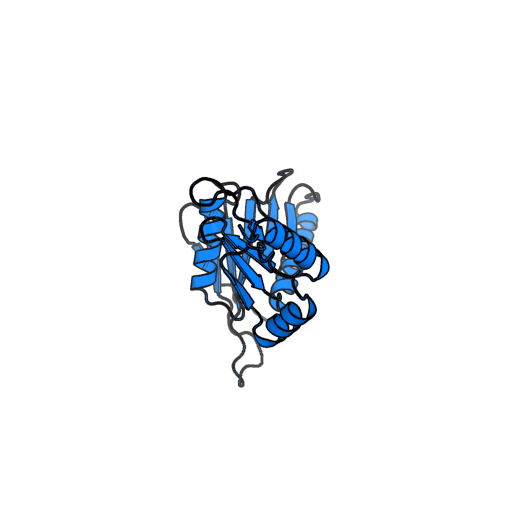 -9.341 1.00 33.94 197 THR A N 1
ATOM 1547 C CA . THR A 1 197 ? 9.831 -24.400 -9.664 1.00 33.94 197 THR A CA 1
ATOM 1548 C C . THR A 1 197 ? 11.111 -24.475 -8.840 1.00 33.94 197 THR A C 1
ATOM 1550 O O . THR A 1 197 ? 11.803 -23.464 -8.711 1.00 33.94 197 THR A O 1
ATOM 1553 N N . ASN A 1 198 ? 11.403 -25.656 -8.289 1.00 37.38 198 ASN A N 1
ATOM 1554 C CA . ASN A 1 198 ? 12.692 -25.965 -7.662 1.00 37.38 198 ASN A CA 1
ATOM 1555 C C . ASN A 1 198 ? 13.834 -25.967 -8.681 1.00 37.38 198 ASN A C 1
ATOM 1557 O O . ASN A 1 198 ? 13.577 -26.384 -9.835 1.00 37.38 198 ASN A O 1
#